Protein AF-A0A0J9TWZ0-F1 (afdb_monomer_lite)

Radius of gyration: 18.58 Å; chains: 1; bounding box: 45×40×52 Å

Secondary structure (DSSP, 8-state):
--------HHHHHHHHHHHHHHHHGGGT--HHHHHHHHHHHHHHHTTSTT---PPP--GGGTSSSHHHHHHHHHHHHTHHHHHHHHH-TT-TTHHHHHHHHHHHHHHHHHHHHHH-SGGGTT-HHHHHHHHHHHHHHHHIIIIITTTS-SS-GGG-TTS----SSS---S---------SS-TTTHHHHTTS----S---HHHHHHHHHHHHHTT--

Structure (mmCIF, N/CA/C/O backbone):
data_AF-A0A0J9TWZ0-F1
#
_entry.id   AF-A0A0J9TWZ0-F1
#
loop_
_atom_site.group_PDB
_atom_site.id
_atom_site.type_symbol
_atom_site.label_atom_id
_atom_site.label_alt_id
_atom_site.label_comp_id
_atom_site.label_asym_id
_atom_site.label_entity_id
_atom_site.label_seq_id
_atom_site.pdbx_PDB_ins_code
_atom_site.Cartn_x
_atom_site.Cartn_y
_atom_site.Cartn_z
_atom_site.occupancy
_atom_site.B_iso_or_equiv
_atom_site.auth_seq_id
_atom_site.auth_comp_id
_atom_site.auth_asym_id
_atom_site.auth_atom_id
_atom_site.pdbx_PDB_model_num
ATOM 1 N N . MET A 1 1 ? -11.236 19.582 -2.708 1.00 35.88 1 MET A N 1
ATOM 2 C CA . MET A 1 1 ? -11.210 19.591 -4.181 1.00 35.88 1 MET A CA 1
ATOM 3 C C . MET A 1 1 ? -9.755 19.720 -4.602 1.00 35.88 1 MET A C 1
ATOM 5 O O . MET A 1 1 ? -9.234 20.826 -4.601 1.00 35.88 1 MET A O 1
ATOM 9 N N . ARG A 1 2 ? -9.069 18.594 -4.834 1.00 31.38 2 ARG A N 1
ATOM 10 C CA . ARG A 1 2 ? -7.839 18.569 -5.629 1.00 31.38 2 ARG A CA 1
ATOM 11 C C . ARG A 1 2 ? -8.257 18.011 -6.981 1.00 31.38 2 ARG A C 1
ATOM 13 O O . ARG A 1 2 ? -8.558 16.837 -7.098 1.00 31.38 2 ARG A O 1
ATOM 20 N N . LEU A 1 3 ? -8.419 18.900 -7.949 1.00 41.22 3 LEU A N 1
ATOM 21 C CA . LEU A 1 3 ? -8.413 18.504 -9.347 1.00 41.22 3 LEU A CA 1
ATOM 22 C C . LEU A 1 3 ? -6.948 18.233 -9.701 1.00 41.22 3 LEU A C 1
ATOM 24 O O . LEU A 1 3 ? -6.125 19.123 -9.510 1.00 41.22 3 LEU A O 1
ATOM 28 N N . ASN A 1 4 ? -6.652 17.014 -10.153 1.00 53.12 4 ASN A N 1
ATOM 29 C CA . ASN A 1 4 ? -5.625 16.675 -11.142 1.00 53.12 4 ASN A CA 1
ATOM 30 C C . ASN A 1 4 ? -4.471 17.687 -11.307 1.00 53.12 4 ASN A C 1
ATOM 32 O O . ASN A 1 4 ? -4.503 18.513 -12.219 1.00 53.12 4 ASN A O 1
ATOM 36 N N . GLN A 1 5 ? -3.427 17.572 -10.481 1.00 50.31 5 GLN A N 1
ATOM 37 C CA . GLN A 1 5 ? -2.093 18.097 -10.796 1.00 50.31 5 GLN A CA 1
ATOM 38 C C . GLN A 1 5 ? -1.040 17.001 -10.558 1.00 50.31 5 GLN A C 1
ATOM 40 O O . GLN A 1 5 ? -0.818 16.591 -9.422 1.00 50.31 5 GLN A O 1
ATOM 45 N N . ASP A 1 6 ? -0.481 16.543 -11.686 1.00 59.84 6 ASP A N 1
ATOM 46 C CA . ASP A 1 6 ? 0.739 15.763 -11.946 1.00 59.84 6 ASP A CA 1
ATOM 47 C C . ASP A 1 6 ? 1.035 14.509 -11.115 1.00 59.84 6 ASP A C 1
ATOM 49 O O . ASP A 1 6 ? 1.940 14.494 -10.287 1.00 59.84 6 ASP A O 1
ATOM 53 N N . ILE A 1 7 ? 0.376 13.394 -11.466 1.00 69.19 7 ILE A N 1
ATOM 54 C CA . ILE A 1 7 ? 1.011 12.078 -11.300 1.00 69.19 7 ILE A CA 1
ATOM 55 C C . ILE A 1 7 ? 2.192 12.027 -12.274 1.00 69.19 7 ILE A C 1
ATOM 57 O O . ILE A 1 7 ? 2.002 12.005 -13.498 1.00 69.19 7 ILE A O 1
ATOM 61 N N . THR A 1 8 ? 3.402 12.004 -11.727 1.00 84.25 8 THR A N 1
ATOM 62 C CA . THR A 1 8 ? 4.651 11.920 -12.483 1.00 84.25 8 THR A CA 1
ATOM 63 C C . THR A 1 8 ? 4.721 10.626 -13.294 1.00 84.25 8 THR A C 1
ATOM 65 O O . THR A 1 8 ? 4.102 9.614 -12.962 1.00 84.25 8 THR A O 1
ATOM 68 N N . GLN A 1 9 ? 5.528 10.622 -14.356 1.00 83.12 9 GLN A N 1
ATOM 69 C CA . GLN A 1 9 ? 5.786 9.411 -15.142 1.00 83.12 9 GLN A CA 1
ATOM 70 C C . GLN A 1 9 ? 6.282 8.248 -14.265 1.00 83.12 9 GLN A C 1
ATOM 72 O O . GLN A 1 9 ? 5.843 7.113 -14.440 1.00 83.12 9 GLN A O 1
ATOM 77 N N . ASN A 1 10 ? 7.116 8.547 -13.264 1.00 83.38 10 ASN A N 1
ATOM 78 C CA . ASN A 1 10 ? 7.606 7.557 -12.312 1.00 83.38 10 ASN A CA 1
ATOM 79 C C . ASN A 1 10 ? 6.469 6.947 -11.477 1.00 83.38 10 ASN A C 1
ATOM 81 O O . ASN A 1 10 ? 6.348 5.730 -11.405 1.00 83.38 10 ASN A O 1
ATOM 85 N N . GLU A 1 11 ? 5.578 7.772 -10.918 1.00 82.88 11 GLU A N 1
ATOM 86 C CA . GLU A 1 11 ? 4.419 7.286 -10.154 1.00 82.88 11 GLU A CA 1
ATOM 87 C C . GLU A 1 11 ? 3.468 6.445 -11.015 1.00 82.88 11 GLU A C 1
ATOM 89 O O . GLU A 1 11 ? 2.951 5.428 -10.547 1.00 82.88 11 GLU A O 1
ATOM 94 N N . ARG A 1 12 ? 3.278 6.804 -12.294 1.00 81.94 12 ARG A N 1
ATOM 95 C CA . ARG A 1 12 ? 2.499 5.983 -13.240 1.00 81.94 12 ARG A CA 1
ATOM 96 C C . ARG A 1 12 ? 3.107 4.590 -13.398 1.00 81.94 12 ARG A C 1
ATOM 98 O O . ARG A 1 12 ? 2.370 3.606 -13.406 1.00 81.94 12 ARG A O 1
ATOM 105 N N . CYS A 1 13 ? 4.430 4.493 -13.482 1.00 87.81 13 CYS A N 1
ATOM 106 C CA . CYS A 1 13 ? 5.121 3.214 -13.620 1.00 87.81 13 CYS A CA 1
ATOM 107 C C . CYS A 1 13 ? 5.165 2.411 -12.325 1.00 87.81 13 CYS A C 1
ATOM 109 O O . CYS A 1 13 ? 4.933 1.205 -12.360 1.00 87.81 13 CYS A O 1
ATOM 111 N N . THR A 1 14 ? 5.361 3.059 -11.176 1.00 86.25 14 THR A N 1
ATOM 112 C CA . THR A 1 14 ? 5.204 2.410 -9.869 1.00 86.25 14 THR A CA 1
ATOM 113 C C . THR A 1 14 ? 3.805 1.805 -9.739 1.00 86.25 14 THR A C 1
ATOM 115 O O . THR A 1 14 ? 3.662 0.648 -9.343 1.00 86.25 14 THR A O 1
ATOM 118 N N . ASN A 1 15 ? 2.765 2.545 -10.132 1.00 84.50 15 ASN A N 1
ATOM 119 C CA . ASN A 1 15 ? 1.399 2.034 -10.127 1.00 84.50 15 ASN A CA 1
ATOM 120 C C . ASN A 1 15 ? 1.244 0.862 -11.102 1.00 84.50 15 ASN A C 1
ATOM 122 O O . ASN A 1 15 ? 0.759 -0.188 -10.698 1.00 84.50 15 ASN A O 1
ATOM 126 N N . LEU A 1 16 ? 1.732 0.974 -12.340 1.00 87.06 16 LEU A N 1
ATOM 127 C CA . LEU A 1 16 ? 1.698 -0.135 -13.298 1.00 87.06 16 LEU A CA 1
ATOM 128 C C . LEU A 1 16 ? 2.345 -1.414 -12.732 1.00 87.06 16 LEU A C 1
ATOM 130 O O . LEU A 1 16 ? 1.738 -2.482 -12.803 1.00 87.06 16 LEU A O 1
ATOM 134 N N . ASN A 1 17 ? 3.530 -1.315 -12.123 1.00 89.62 17 ASN A N 1
ATOM 135 C CA . ASN A 1 17 ? 4.218 -2.461 -11.522 1.00 89.62 17 ASN A CA 1
ATOM 136 C C . ASN A 1 17 ? 3.420 -3.075 -10.356 1.00 89.62 17 ASN A C 1
ATOM 138 O O . ASN A 1 17 ? 3.231 -4.293 -10.325 1.00 89.62 17 ASN A O 1
ATOM 142 N N . LYS A 1 18 ? 2.871 -2.255 -9.443 1.00 88.25 18 LYS A N 1
ATOM 143 C CA . LYS A 1 18 ? 1.991 -2.720 -8.346 1.00 88.25 18 LYS A CA 1
ATOM 144 C C . LYS A 1 18 ? 0.780 -3.483 -8.867 1.00 88.25 18 LYS A C 1
ATOM 146 O O . LYS A 1 18 ? 0.381 -4.499 -8.304 1.00 88.25 18 LYS A O 1
ATOM 151 N N . TRP A 1 19 ? 0.186 -2.992 -9.943 1.00 85.56 19 TRP A N 1
ATOM 152 C CA . TRP A 1 19 ? -0.993 -3.598 -10.536 1.00 85.56 19 TRP A CA 1
ATOM 153 C C . TRP A 1 19 ? -0.694 -4.919 -11.211 1.00 85.56 19 TRP A C 1
ATOM 155 O O . TRP A 1 19 ? -1.366 -5.909 -10.928 1.00 85.56 19 TRP A O 1
ATOM 165 N N . ILE A 1 20 ? 0.319 -4.935 -12.078 1.00 86.75 20 ILE A N 1
ATOM 166 C CA . ILE A 1 20 ? 0.786 -6.152 -12.736 1.00 86.75 20 ILE A CA 1
ATOM 167 C C . ILE A 1 20 ? 1.035 -7.211 -11.672 1.00 86.75 20 ILE A C 1
ATOM 169 O O . ILE A 1 20 ? 0.449 -8.287 -11.752 1.00 86.75 20 ILE A O 1
ATOM 173 N N . TYR A 1 21 ? 1.778 -6.857 -10.621 1.00 86.88 21 TYR A N 1
ATOM 174 C CA . TYR A 1 21 ? 2.006 -7.732 -9.483 1.00 86.88 21 TYR A CA 1
ATOM 175 C C . TYR A 1 21 ? 0.703 -8.261 -8.880 1.00 86.88 21 TYR A C 1
ATOM 177 O O . TYR A 1 21 ? 0.522 -9.471 -8.768 1.00 86.88 21 TYR A O 1
ATOM 185 N N . TYR A 1 22 ? -0.208 -7.366 -8.492 1.00 83.62 22 TYR A N 1
ATOM 186 C CA . TYR A 1 22 ? -1.424 -7.731 -7.774 1.00 83.62 22 TYR A CA 1
ATOM 187 C C . TYR A 1 22 ? -2.287 -8.735 -8.551 1.00 83.62 22 TYR A C 1
ATOM 189 O O . TYR A 1 22 ? -2.738 -9.725 -7.976 1.00 83.62 22 TYR A O 1
ATOM 197 N N . TYR A 1 23 ? -2.475 -8.520 -9.858 1.00 78.06 23 TYR A N 1
ATOM 198 C CA . TYR A 1 23 ? -3.344 -9.367 -10.684 1.00 78.06 23 TYR A CA 1
ATOM 199 C C . TYR A 1 23 ? -2.714 -10.700 -11.086 1.00 78.06 23 TYR A C 1
ATOM 201 O O . TYR A 1 23 ? -3.437 -11.678 -11.279 1.00 78.06 23 TYR A O 1
ATOM 209 N N . ILE A 1 24 ? -1.389 -10.764 -11.224 1.00 79.81 24 ILE A N 1
ATOM 210 C CA . ILE A 1 24 ? -0.715 -11.991 -11.675 1.00 79.81 24 ILE A CA 1
ATOM 211 C C . ILE A 1 24 ? -0.094 -12.794 -10.532 1.00 79.81 24 ILE A C 1
ATOM 213 O O . ILE A 1 24 ? 0.361 -13.910 -10.780 1.00 79.81 24 ILE A O 1
ATOM 217 N N . HIS A 1 25 ? -0.085 -12.267 -9.300 1.00 76.62 25 HIS A N 1
ATOM 218 C CA . HIS A 1 25 ? 0.518 -12.926 -8.138 1.00 76.62 25 HIS A CA 1
ATOM 219 C C . HIS A 1 25 ? 0.046 -14.380 -7.998 1.00 76.62 25 HIS A C 1
ATOM 221 O O . HIS A 1 25 ? 0.861 -15.298 -7.962 1.00 76.62 25 HIS A O 1
ATOM 227 N N . ASN A 1 26 ? -1.270 -14.607 -8.057 1.00 73.38 26 ASN A N 1
ATOM 228 C CA . ASN A 1 26 ? -1.868 -15.939 -7.892 1.00 73.38 26 ASN A CA 1
ATOM 229 C C . ASN A 1 26 ? -1.653 -16.862 -9.104 1.00 73.38 26 ASN A C 1
ATOM 231 O O . ASN A 1 26 ? -1.977 -18.045 -9.058 1.00 73.38 26 ASN A O 1
ATOM 235 N N . LYS A 1 27 ? -1.129 -16.332 -10.214 1.00 79.62 27 LYS A N 1
ATOM 236 C CA . LYS A 1 27 ? -0.803 -17.101 -11.421 1.00 79.62 27 LYS A CA 1
ATOM 237 C C . LYS A 1 27 ? 0.654 -17.565 -11.442 1.00 79.62 27 LYS A C 1
ATOM 239 O O . LYS A 1 27 ? 1.024 -18.293 -12.357 1.00 79.62 27 LYS A O 1
ATOM 244 N N . ASN A 1 28 ? 1.464 -17.172 -10.449 1.00 76.81 28 ASN A N 1
ATOM 245 C CA . ASN A 1 28 ? 2.885 -17.520 -10.341 1.00 76.81 28 ASN A CA 1
ATOM 246 C C . ASN A 1 28 ? 3.672 -17.244 -11.636 1.00 76.81 28 ASN A C 1
ATOM 248 O O . ASN A 1 28 ? 4.563 -18.010 -12.007 1.00 76.81 28 ASN A O 1
ATOM 252 N N . VAL A 1 29 ? 3.328 -16.162 -12.343 1.00 83.25 29 VAL A N 1
ATOM 253 C CA . VAL A 1 29 ? 4.021 -15.771 -13.576 1.00 83.25 29 VAL A CA 1
ATOM 254 C C . VAL A 1 29 ? 5.461 -15.386 -13.221 1.00 83.25 29 VAL A C 1
ATOM 256 O O . VAL A 1 29 ? 5.649 -14.491 -12.394 1.00 83.25 29 VAL A O 1
ATOM 259 N N . PRO A 1 30 ? 6.487 -16.026 -13.810 1.00 86.56 30 PRO A N 1
ATOM 260 C CA . PRO A 1 30 ? 7.868 -15.691 -13.487 1.00 86.56 30 PRO A CA 1
ATOM 261 C C . PRO A 1 30 ? 8.245 -14.286 -13.969 1.00 86.56 30 PRO A C 1
ATOM 263 O O . PRO A 1 30 ? 7.871 -13.876 -15.069 1.00 86.56 30 PRO A O 1
ATOM 266 N N . ASP A 1 31 ? 9.069 -13.588 -13.182 1.00 87.12 31 ASP A N 1
ATOM 267 C CA . ASP A 1 31 ? 9.548 -12.228 -13.475 1.00 87.12 31 ASP A CA 1
ATOM 268 C C . ASP A 1 31 ? 10.130 -12.072 -14.884 1.00 87.12 31 ASP A C 1
ATOM 270 O O . ASP A 1 31 ? 9.962 -11.030 -15.512 1.00 87.12 31 ASP A O 1
ATOM 274 N N . ASP A 1 32 ? 10.819 -13.095 -15.391 1.00 89.44 32 ASP A N 1
ATOM 275 C CA . ASP A 1 32 ? 11.476 -13.027 -16.697 1.00 89.44 32 ASP A CA 1
ATOM 276 C C . ASP A 1 32 ? 10.475 -12.961 -17.860 1.00 89.44 32 ASP A C 1
ATOM 278 O O . ASP A 1 32 ? 10.734 -12.256 -18.834 1.00 89.44 32 ASP A O 1
ATOM 282 N N . TYR A 1 33 ? 9.292 -13.573 -17.720 1.00 90.19 33 TYR A N 1
ATOM 283 C CA . TYR A 1 33 ? 8.211 -13.417 -18.700 1.00 90.19 33 TYR A CA 1
ATOM 284 C C . TYR A 1 33 ? 7.638 -11.997 -18.678 1.00 90.19 33 TYR A C 1
ATOM 286 O O . TYR A 1 33 ? 7.364 -11.416 -19.726 1.00 90.19 33 TYR A O 1
ATOM 294 N N . ILE A 1 34 ? 7.488 -11.399 -17.493 1.00 90.38 34 ILE A N 1
ATOM 295 C CA . ILE A 1 34 ? 6.976 -10.028 -17.368 1.00 90.38 34 ILE A CA 1
ATOM 296 C C . ILE A 1 34 ? 7.982 -9.037 -17.964 1.00 90.38 34 ILE A C 1
ATOM 298 O O . ILE A 1 34 ? 7.599 -8.158 -18.735 1.00 90.38 34 ILE A O 1
ATOM 302 N N . LYS A 1 35 ? 9.282 -9.217 -17.693 1.00 91.50 35 LYS A N 1
ATOM 303 C CA . LYS A 1 35 ? 10.354 -8.427 -18.321 1.00 91.50 35 LYS A CA 1
ATOM 304 C C . LYS A 1 35 ? 10.306 -8.501 -19.843 1.00 91.50 35 LYS A C 1
ATOM 306 O O . LYS A 1 35 ? 10.505 -7.485 -20.508 1.00 91.50 35 LYS A O 1
ATOM 311 N N . GLU A 1 36 ? 10.040 -9.681 -20.403 1.00 93.12 36 GLU A N 1
ATOM 312 C CA . GLU A 1 36 ? 9.907 -9.848 -21.849 1.00 93.12 36 GLU A CA 1
ATOM 313 C C . GLU A 1 36 ? 8.706 -9.067 -22.406 1.00 93.12 36 GLU A C 1
ATOM 315 O O . GLU A 1 36 ? 8.848 -8.373 -23.414 1.00 93.12 36 GLU A O 1
ATOM 320 N N . ILE A 1 37 ? 7.564 -9.071 -21.709 1.00 92.00 37 ILE A N 1
ATOM 321 C CA . ILE A 1 37 ? 6.392 -8.255 -22.073 1.00 92.00 37 ILE A CA 1
ATOM 322 C C . ILE A 1 37 ? 6.735 -6.759 -22.066 1.00 92.00 37 ILE A C 1
ATOM 324 O O . ILE A 1 37 ? 6.396 -6.047 -23.015 1.00 92.00 37 ILE A O 1
ATOM 328 N N . PHE A 1 38 ? 7.437 -6.271 -21.038 1.00 92.38 38 PHE A N 1
ATOM 329 C CA . PHE A 1 38 ? 7.886 -4.875 -20.981 1.00 92.38 38 PHE A CA 1
ATOM 330 C C . PHE A 1 38 ? 8.814 -4.536 -22.148 1.00 92.38 38 PHE A C 1
ATOM 332 O O . PHE A 1 38 ? 8.605 -3.526 -22.813 1.00 92.38 38 PHE A O 1
ATOM 339 N N . LYS A 1 39 ? 9.773 -5.412 -22.470 1.00 93.44 39 LYS A N 1
ATOM 340 C CA . LYS A 1 39 ? 10.679 -5.234 -23.612 1.00 93.44 39 LYS A CA 1
ATOM 341 C C . LYS A 1 39 ? 9.929 -5.164 -24.945 1.00 93.44 39 LYS A C 1
ATOM 343 O O . LYS A 1 39 ? 10.211 -4.289 -25.761 1.00 93.44 39 LYS A O 1
ATOM 348 N N . ILE A 1 40 ? 8.964 -6.057 -25.173 1.00 93.38 40 ILE A N 1
ATOM 349 C CA . ILE A 1 40 ? 8.122 -6.030 -26.380 1.0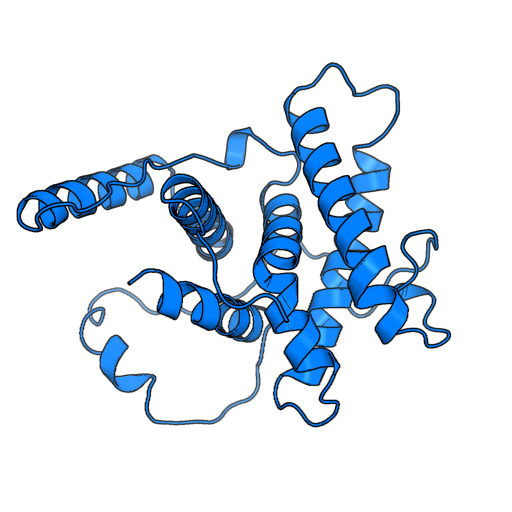0 93.38 40 ILE A CA 1
ATOM 350 C C . ILE A 1 40 ? 7.338 -4.715 -26.441 1.00 93.38 40 ILE A C 1
ATOM 352 O O . ILE A 1 40 ? 7.320 -4.057 -27.481 1.00 93.38 40 ILE A O 1
ATOM 356 N N . THR A 1 41 ? 6.749 -4.300 -25.319 1.00 90.56 41 THR A N 1
ATOM 357 C CA . THR A 1 41 ? 5.995 -3.044 -25.217 1.00 90.56 41 THR A CA 1
ATOM 358 C C . THR A 1 41 ? 6.892 -1.842 -25.510 1.00 90.56 41 THR A C 1
ATOM 360 O O . THR A 1 41 ? 6.518 -0.970 -26.286 1.00 90.56 41 THR A O 1
ATOM 363 N N . HIS A 1 42 ? 8.113 -1.808 -24.973 1.00 92.75 42 HIS A N 1
ATOM 364 C CA . HIS A 1 42 ? 9.087 -0.748 -25.243 1.00 92.75 42 HIS A CA 1
ATOM 365 C C . HIS A 1 42 ? 9.439 -0.632 -26.719 1.00 92.75 42 HIS A C 1
ATOM 367 O O . HIS A 1 42 ? 9.531 0.492 -27.207 1.00 92.75 42 HIS A O 1
ATOM 373 N N . ASN A 1 43 ? 9.610 -1.756 -27.419 1.00 91.38 43 ASN A N 1
ATOM 374 C CA . ASN A 1 43 ? 9.870 -1.765 -28.859 1.00 91.38 43 ASN A CA 1
ATOM 375 C C . ASN A 1 43 ? 8.668 -1.212 -29.639 1.00 91.38 43 ASN A C 1
ATOM 377 O O . ASN A 1 43 ? 8.837 -0.438 -30.575 1.00 91.38 43 ASN A O 1
ATOM 381 N N . MET A 1 44 ? 7.443 -1.562 -29.233 1.00 89.88 44 MET A N 1
ATOM 382 C CA . MET A 1 44 ? 6.226 -1.013 -29.841 1.00 89.88 44 MET A CA 1
ATOM 383 C C . MET A 1 44 ? 6.086 0.493 -29.605 1.00 89.88 44 MET A C 1
ATOM 385 O O . MET A 1 44 ? 5.567 1.198 -30.461 1.00 89.88 44 MET A O 1
ATOM 389 N N . LEU A 1 45 ? 6.559 1.000 -28.468 1.00 88.94 45 LEU A N 1
ATOM 390 C CA . LEU A 1 45 ? 6.514 2.425 -28.146 1.00 88.94 45 LEU A CA 1
ATOM 391 C C . LEU A 1 45 ? 7.547 3.257 -28.927 1.00 88.94 45 LEU A C 1
ATOM 393 O O . LEU A 1 45 ? 7.394 4.471 -29.001 1.00 88.94 45 LEU A O 1
ATOM 397 N N . GLU A 1 46 ? 8.559 2.651 -29.562 1.00 87.38 46 GLU A N 1
ATOM 398 C CA . GLU A 1 46 ? 9.577 3.392 -30.337 1.00 87.38 46 GLU A CA 1
ATOM 399 C C . GLU A 1 46 ? 9.000 4.194 -31.501 1.00 87.38 46 GLU A C 1
ATOM 401 O O . GLU A 1 46 ? 9.559 5.222 -31.879 1.00 87.38 46 GLU A O 1
ATOM 406 N N . VAL A 1 47 ? 7.869 3.753 -32.053 1.00 89.81 47 VAL A N 1
ATOM 407 C CA . VAL A 1 47 ? 7.188 4.471 -33.138 1.00 89.81 47 VAL A CA 1
ATOM 408 C C . VAL A 1 47 ? 6.307 5.618 -32.633 1.00 89.81 47 VAL A C 1
ATOM 410 O O . VAL A 1 47 ? 5.750 6.352 -33.446 1.00 89.81 47 VAL A O 1
ATOM 413 N N . ILE A 1 48 ? 6.164 5.775 -31.312 1.00 86.88 48 ILE A N 1
ATOM 414 C CA . ILE A 1 48 ? 5.355 6.811 -30.668 1.00 86.88 48 ILE A CA 1
ATOM 415 C C . ILE A 1 48 ? 6.302 7.869 -30.078 1.00 86.88 48 ILE A C 1
ATOM 417 O O . ILE A 1 48 ? 6.976 7.591 -29.078 1.00 86.88 48 ILE A O 1
ATOM 421 N N . PRO A 1 49 ? 6.362 9.079 -30.668 1.00 83.62 49 PRO A N 1
AT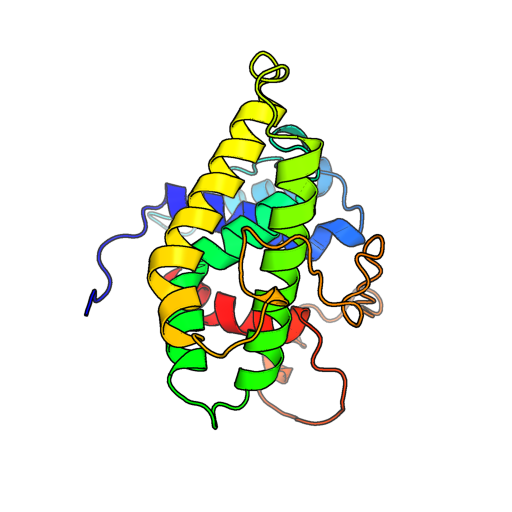OM 422 C CA . PRO A 1 49 ? 7.163 10.177 -30.137 1.00 83.62 49 PRO A CA 1
ATOM 423 C C . PRO A 1 49 ? 6.797 10.490 -28.685 1.00 83.62 49 PRO A C 1
ATOM 425 O O . PRO A 1 49 ? 5.626 10.428 -28.319 1.00 83.62 49 PRO A O 1
ATOM 428 N N . GLU A 1 50 ? 7.802 10.828 -27.875 1.00 82.94 50 GLU A N 1
ATOM 429 C CA . GLU A 1 50 ? 7.638 11.243 -26.468 1.00 82.94 50 GLU A CA 1
ATOM 430 C C . GLU A 1 50 ? 7.011 10.181 -25.543 1.00 82.94 50 GLU A C 1
ATOM 432 O O . GLU A 1 50 ? 6.659 10.471 -24.399 1.00 82.94 50 GLU A O 1
ATOM 437 N N . SER A 1 51 ? 6.911 8.929 -26.001 1.00 83.00 51 SER A N 1
ATOM 438 C CA . SER A 1 51 ? 6.445 7.828 -25.166 1.00 83.00 51 SER A CA 1
ATOM 439 C C . SER A 1 51 ? 7.395 7.578 -23.990 1.00 83.00 51 SER A C 1
ATOM 441 O O . SER A 1 51 ? 8.615 7.480 -24.141 1.00 83.00 51 SER A O 1
ATOM 443 N N . TYR A 1 52 ? 6.823 7.452 -22.791 1.00 84.62 52 TYR A N 1
ATOM 444 C CA . TYR A 1 52 ? 7.577 7.064 -21.605 1.00 84.62 52 TYR A CA 1
ATOM 445 C C . TYR A 1 52 ? 7.617 5.542 -21.472 1.00 84.62 52 TYR A C 1
ATOM 447 O O . TYR A 1 52 ? 6.587 4.869 -21.529 1.00 84.62 52 TYR A O 1
ATOM 455 N N . LYS A 1 53 ? 8.816 4.995 -21.273 1.00 89.31 53 LYS A N 1
ATOM 456 C CA . LYS A 1 53 ? 9.047 3.559 -21.114 1.00 89.31 53 LYS A CA 1
ATOM 457 C C . LYS A 1 53 ? 9.205 3.241 -19.628 1.00 89.31 53 LYS A C 1
ATOM 459 O O . LYS A 1 53 ? 10.258 3.495 -19.058 1.00 89.31 53 LYS A O 1
ATOM 464 N N . CYS A 1 54 ? 8.166 2.681 -19.009 1.00 90.38 54 CYS A N 1
ATOM 465 C CA . CYS A 1 54 ? 8.250 2.182 -17.634 1.00 90.38 54 CYS A CA 1
ATOM 466 C C . CYS A 1 54 ? 9.259 1.043 -17.527 1.00 90.38 54 CYS A C 1
ATOM 468 O O . CYS A 1 54 ? 9.187 0.113 -18.326 1.00 90.38 54 CYS A O 1
ATOM 470 N N . GLU A 1 55 ? 10.131 1.042 -16.526 1.00 89.94 55 GLU A N 1
ATOM 471 C CA . GLU A 1 55 ? 10.916 -0.150 -16.205 1.00 89.94 55 GLU A CA 1
ATOM 472 C C . GLU A 1 55 ? 10.067 -1.160 -15.421 1.00 89.94 55 GLU A C 1
ATOM 474 O O . GLU A 1 55 ? 9.165 -0.784 -14.665 1.00 89.94 55 GLU A O 1
ATOM 479 N N . TYR A 1 56 ? 10.329 -2.452 -15.632 1.00 89.69 56 TYR A N 1
ATOM 480 C CA . TYR A 1 56 ? 9.733 -3.497 -14.805 1.00 89.69 56 TYR A CA 1
ATOM 481 C C . TYR A 1 56 ? 10.465 -3.575 -13.467 1.00 89.69 56 TYR A C 1
ATOM 483 O O . TYR A 1 56 ? 11.679 -3.789 -13.434 1.00 89.69 56 TYR A O 1
ATOM 491 N N . GLU A 1 57 ? 9.710 -3.501 -12.378 1.00 87.06 57 GLU A N 1
ATOM 492 C CA . GLU A 1 57 ? 10.213 -3.633 -11.014 1.00 87.06 57 GLU A CA 1
ATOM 493 C C . GLU A 1 57 ? 9.628 -4.891 -10.363 1.00 87.06 57 GLU A C 1
ATOM 495 O O . GLU A 1 57 ? 8.412 -5.056 -10.246 1.00 87.06 57 GLU A O 1
ATOM 500 N N . SER A 1 58 ? 10.502 -5.798 -9.919 1.00 85.69 58 SER A N 1
ATOM 501 C CA . SER A 1 58 ? 10.074 -7.006 -9.209 1.00 85.69 58 SER A CA 1
ATOM 502 C C . SER A 1 58 ? 9.807 -6.704 -7.738 1.00 85.69 58 SER A C 1
ATOM 504 O O . SER A 1 58 ? 10.707 -6.760 -6.899 1.00 85.69 58 SER A O 1
ATOM 506 N N . LEU A 1 59 ? 8.536 -6.484 -7.410 1.00 86.19 59 LEU A N 1
ATOM 507 C CA . LEU A 1 59 ? 8.108 -6.153 -6.047 1.00 86.19 59 LEU A CA 1
ATOM 508 C C . LEU A 1 59 ? 8.176 -7.341 -5.068 1.00 86.19 59 LEU A C 1
ATOM 510 O O . LEU A 1 59 ? 8.032 -7.173 -3.858 1.00 86.19 59 LEU A O 1
ATOM 514 N N . ASN A 1 60 ? 8.439 -8.561 -5.557 1.00 80.62 60 ASN A N 1
ATOM 515 C CA . ASN A 1 60 ? 8.618 -9.753 -4.715 1.00 80.62 60 ASN A CA 1
ATOM 516 C C . ASN A 1 60 ? 9.785 -9.613 -3.725 1.00 80.62 60 ASN A C 1
ATOM 518 O O . ASN A 1 60 ? 9.826 -10.287 -2.690 1.00 80.62 60 ASN A O 1
ATOM 522 N N . LYS A 1 61 ? 10.778 -8.788 -4.063 1.00 82.19 61 LYS A N 1
ATOM 523 C CA . LYS A 1 61 ? 12.008 -8.656 -3.282 1.00 82.19 61 LYS A CA 1
ATOM 524 C C . LYS A 1 61 ? 11.954 -7.524 -2.265 1.00 82.19 61 LYS A C 1
ATOM 526 O O . LYS A 1 61 ? 12.758 -7.562 -1.339 1.00 82.19 61 LYS A O 1
ATOM 531 N N . ASP A 1 62 ? 10.983 -6.625 -2.367 1.00 83.88 62 ASP A N 1
ATOM 532 C CA . ASP A 1 62 ? 11.001 -5.362 -1.622 1.00 83.88 62 ASP A CA 1
ATOM 533 C C . ASP A 1 62 ? 10.200 -5.427 -0.318 1.00 83.88 62 ASP A C 1
ATOM 535 O O . ASP A 1 62 ? 10.460 -4.675 0.618 1.00 83.88 62 ASP A O 1
ATOM 539 N N . TYR A 1 63 ? 9.262 -6.372 -0.220 1.00 88.62 63 TYR A N 1
ATOM 540 C CA . TYR A 1 63 ? 8.321 -6.464 0.894 1.00 88.62 63 TYR A CA 1
ATOM 541 C C . TYR A 1 63 ? 8.336 -7.840 1.573 1.00 88.62 63 TYR A C 1
ATOM 543 O O . TYR A 1 63 ? 8.655 -8.871 0.975 1.00 88.62 63 TYR A O 1
ATOM 551 N N . LEU A 1 64 ? 7.925 -7.857 2.840 1.00 89.50 64 LEU A N 1
ATOM 552 C CA . LEU A 1 64 ? 7.432 -9.035 3.546 1.00 89.50 64 LEU A CA 1
ATOM 553 C C . LEU A 1 64 ? 5.943 -9.183 3.216 1.00 89.50 64 LEU A C 1
ATOM 555 O O . LEU A 1 64 ? 5.191 -8.221 3.340 1.00 89.50 64 LEU A O 1
ATOM 559 N N . GLU A 1 65 ? 5.527 -10.377 2.788 1.00 90.38 65 GLU A N 1
ATOM 560 C CA . GLU A 1 65 ? 4.185 -10.618 2.225 1.00 90.38 65 GLU A CA 1
ATOM 561 C C . GLU A 1 65 ? 3.801 -9.569 1.149 1.00 90.38 65 GLU A C 1
ATOM 563 O O . GLU A 1 65 ? 2.829 -8.828 1.315 1.00 90.38 65 GLU A O 1
ATOM 568 N N . PRO A 1 66 ? 4.555 -9.486 0.035 1.00 89.62 66 PRO A N 1
ATOM 569 C CA . PRO A 1 66 ? 4.410 -8.440 -0.983 1.00 89.62 66 PRO A CA 1
ATOM 570 C C . PRO A 1 66 ? 2.985 -8.231 -1.495 1.00 89.62 66 PRO A C 1
ATOM 572 O O . PRO A 1 66 ? 2.554 -7.089 -1.613 1.00 89.62 66 PRO A O 1
ATOM 575 N N . HIS A 1 67 ? 2.205 -9.295 -1.704 1.00 88.44 67 HIS A N 1
ATOM 576 C CA . HIS A 1 67 ? 0.797 -9.169 -2.094 1.00 88.44 67 HIS A CA 1
ATOM 577 C C . HIS A 1 67 ? -0.024 -8.319 -1.112 1.00 88.44 67 HIS A C 1
ATOM 579 O O . HIS A 1 67 ? -0.781 -7.440 -1.523 1.00 88.44 67 HIS A O 1
ATOM 585 N N . ASN A 1 68 ? 0.168 -8.533 0.190 1.00 91.88 68 ASN A N 1
ATOM 586 C CA . ASN A 1 68 ? -0.544 -7.810 1.237 1.00 91.88 68 ASN A CA 1
ATOM 587 C C . ASN A 1 68 ? -0.093 -6.350 1.309 1.00 91.88 68 ASN A C 1
ATOM 589 O O . ASN A 1 68 ? -0.934 -5.451 1.344 1.00 91.88 68 ASN A O 1
ATOM 593 N N . ALA A 1 69 ? 1.221 -6.109 1.272 1.00 93.12 69 ALA A N 1
ATOM 594 C CA . ALA A 1 69 ? 1.781 -4.760 1.266 1.00 93.12 69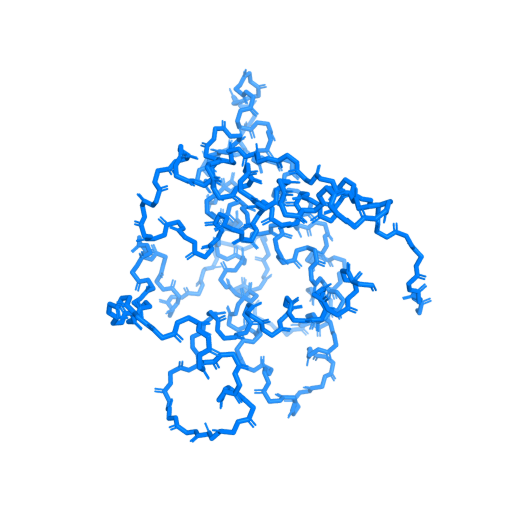 ALA A CA 1
ATOM 595 C C . ALA A 1 69 ? 1.294 -3.948 0.051 1.00 93.12 69 ALA A C 1
ATOM 597 O O . ALA A 1 69 ? 0.858 -2.805 0.191 1.00 93.12 69 ALA A O 1
ATOM 598 N N . ILE A 1 70 ? 1.292 -4.562 -1.134 1.00 91.06 70 ILE A N 1
ATOM 599 C CA . ILE A 1 70 ? 0.843 -3.930 -2.378 1.00 91.06 70 ILE A CA 1
ATOM 600 C C . ILE A 1 70 ? -0.662 -3.674 -2.350 1.00 91.06 70 ILE A C 1
ATOM 602 O O . ILE A 1 70 ? -1.087 -2.600 -2.762 1.00 91.06 70 ILE A O 1
ATOM 606 N N . LYS A 1 71 ? -1.475 -4.585 -1.799 1.00 91.62 71 LYS A N 1
ATOM 607 C CA . LYS A 1 71 ? -2.914 -4.346 -1.602 1.00 91.62 71 LYS A CA 1
ATOM 608 C C . LYS A 1 71 ? -3.169 -3.111 -0.727 1.00 91.62 71 LYS A C 1
ATOM 610 O O . LYS A 1 71 ? -4.003 -2.277 -1.075 1.00 91.62 71 LYS A O 1
ATOM 615 N N . LEU A 1 72 ? -2.420 -2.944 0.367 1.00 94.62 72 LEU A N 1
ATOM 616 C CA . LEU A 1 72 ? -2.502 -1.733 1.197 1.00 94.62 72 LEU A CA 1
ATOM 617 C C . LEU A 1 72 ? -2.036 -0.476 0.447 1.00 94.62 72 LEU A C 1
ATOM 619 O O . LEU A 1 72 ? -2.636 0.583 0.613 1.00 94.62 72 LEU A O 1
ATOM 623 N N . SER A 1 73 ? -1.022 -0.582 -0.415 1.00 92.00 73 SER A N 1
ATOM 624 C CA . SER A 1 73 ? -0.615 0.539 -1.269 1.00 92.00 73 SER A CA 1
ATOM 625 C C . SER A 1 73 ? -1.682 0.894 -2.308 1.00 92.00 73 SER A C 1
ATOM 627 O O . SER A 1 73 ? -1.968 2.066 -2.514 1.00 92.00 73 SER A O 1
ATOM 629 N N . LEU A 1 74 ? -2.327 -0.088 -2.941 1.00 89.75 74 LEU A N 1
ATOM 630 C CA . LEU A 1 74 ? -3.414 0.164 -3.892 1.00 89.75 74 LEU A CA 1
ATOM 631 C C . LEU A 1 74 ? -4.603 0.848 -3.216 1.00 89.75 74 LEU A C 1
ATOM 633 O O . LEU A 1 74 ? -5.265 1.682 -3.828 1.00 89.75 74 LEU A O 1
ATOM 637 N N . PHE A 1 75 ? -4.865 0.530 -1.947 1.00 92.62 75 PHE A N 1
ATOM 638 C CA . PHE A 1 75 ? -5.825 1.274 -1.143 1.00 92.62 75 PHE A CA 1
ATOM 639 C C . PHE A 1 75 ? -5.435 2.754 -1.019 1.00 92.62 75 PHE A C 1
ATOM 641 O O . PHE A 1 75 ? -6.279 3.620 -1.245 1.00 92.62 75 PHE A O 1
ATOM 648 N N . THR A 1 76 ? -4.178 3.065 -0.682 1.00 92.50 76 THR A N 1
ATOM 649 C CA . THR A 1 76 ? -3.741 4.463 -0.520 1.00 92.50 76 THR A CA 1
ATOM 650 C C . THR A 1 76 ? -3.742 5.221 -1.839 1.00 92.50 76 THR A C 1
ATOM 652 O O . THR A 1 76 ? -4.146 6.381 -1.868 1.00 92.50 76 THR A O 1
ATOM 655 N N . ASP A 1 77 ? -3.354 4.552 -2.924 1.00 87.62 77 ASP A N 1
ATOM 656 C CA . ASP A 1 77 ? -3.281 5.128 -4.270 1.00 87.62 77 ASP A CA 1
ATOM 657 C C . ASP A 1 77 ? -4.683 5.433 -4.831 1.00 87.62 77 ASP A C 1
ATOM 659 O O . ASP A 1 77 ? -4.853 6.356 -5.623 1.00 87.62 77 ASP A O 1
ATOM 663 N N . ASN A 1 78 ? -5.710 4.700 -4.382 1.00 87.81 78 ASN A N 1
ATOM 664 C CA . ASN A 1 78 ? -7.103 4.869 -4.809 1.00 87.81 78 ASN A CA 1
ATOM 665 C C . ASN A 1 78 ? -7.999 5.518 -3.736 1.00 87.81 78 ASN A C 1
ATOM 667 O O . ASN A 1 78 ? -9.227 5.415 -3.803 1.00 87.81 78 ASN A O 1
ATOM 671 N N . ILE A 1 79 ? -7.409 6.198 -2.746 1.00 91.31 79 ILE A N 1
ATOM 672 C CA . ILE A 1 79 ? -8.136 6.739 -1.590 1.00 91.31 79 ILE A CA 1
ATOM 673 C C . ILE A 1 79 ? -9.278 7.686 -1.986 1.00 91.31 79 ILE A C 1
ATOM 675 O O . ILE A 1 79 ? -10.349 7.641 -1.388 1.00 91.31 79 ILE A O 1
ATOM 679 N N . GLU A 1 80 ? -9.095 8.510 -3.020 1.00 90.06 80 GLU A N 1
ATOM 680 C CA . GLU A 1 80 ? -10.119 9.461 -3.471 1.00 90.06 80 GLU A CA 1
ATOM 681 C C . GLU A 1 80 ? -11.339 8.755 -4.076 1.00 90.06 80 GLU A C 1
ATOM 683 O O . GLU A 1 80 ? -12.476 9.127 -3.775 1.00 90.06 80 GLU A O 1
ATOM 688 N N . THR A 1 81 ? -11.120 7.694 -4.856 1.00 88.25 81 THR A N 1
ATOM 689 C CA . THR A 1 81 ? -12.198 6.863 -5.409 1.00 88.25 81 THR A CA 1
ATOM 690 C C . THR A 1 81 ? -12.943 6.129 -4.298 1.00 88.25 81 THR A C 1
ATOM 692 O O . THR A 1 81 ? -14.173 6.151 -4.265 1.00 88.25 81 THR A O 1
ATOM 695 N N . ILE A 1 82 ? -12.210 5.547 -3.340 1.00 92.06 82 ILE A N 1
ATOM 696 C CA . ILE A 1 82 ? -12.789 4.903 -2.151 1.00 92.06 82 ILE A CA 1
ATOM 697 C C . ILE A 1 82 ? -13.676 5.903 -1.397 1.00 92.06 82 ILE A C 1
ATOM 699 O O . ILE A 1 82 ? -14.828 5.607 -1.086 1.00 92.06 82 ILE A O 1
ATOM 703 N N . LEU A 1 83 ? -13.179 7.119 -1.156 1.00 92.44 83 LEU A N 1
ATOM 704 C CA . LEU A 1 83 ? -13.940 8.190 -0.513 1.00 92.44 83 LEU A CA 1
ATOM 705 C C . LEU A 1 83 ? -15.206 8.570 -1.287 1.00 92.44 83 LEU A C 1
ATOM 707 O O . LEU A 1 83 ? -16.227 8.858 -0.661 1.00 92.44 83 LEU A O 1
ATOM 711 N N . GLY A 1 84 ? -15.142 8.606 -2.620 1.00 91.25 84 GLY A N 1
ATOM 712 C CA . GLY A 1 84 ? -16.297 8.857 -3.481 1.00 91.25 84 GLY A CA 1
ATOM 713 C C . GLY A 1 84 ? -17.392 7.814 -3.269 1.00 91.25 84 GLY A C 1
ATOM 714 O O . GLY A 1 84 ? -18.521 8.172 -2.941 1.00 91.25 84 GLY A O 1
ATOM 715 N N . ILE A 1 85 ? -17.024 6.531 -3.336 1.00 90.88 85 ILE A N 1
ATOM 716 C CA . ILE A 1 85 ? -17.946 5.407 -3.126 1.00 90.88 85 ILE A CA 1
ATOM 717 C C . ILE A 1 85 ? -18.560 5.458 -1.720 1.00 90.88 85 ILE A C 1
ATOM 719 O O . ILE A 1 85 ? -19.771 5.325 -1.566 1.00 90.88 85 ILE A O 1
ATOM 723 N N . LEU A 1 86 ? -17.751 5.688 -0.680 1.00 90.69 86 LEU A N 1
ATOM 724 C CA . LEU A 1 86 ? -18.228 5.678 0.708 1.00 90.69 86 LEU A CA 1
ATOM 725 C C . LEU A 1 86 ? -19.195 6.817 1.052 1.00 90.69 86 LEU A C 1
ATOM 727 O O . LEU A 1 86 ? -20.029 6.660 1.946 1.00 90.69 86 LEU A O 1
ATOM 731 N N . LYS A 1 87 ? -19.085 7.970 0.383 1.00 91.38 87 LYS A N 1
ATOM 732 C CA . LYS A 1 87 ? -19.992 9.110 0.607 1.00 91.38 87 LYS A CA 1
ATOM 733 C C . LYS A 1 87 ? -21.397 8.850 0.071 1.00 91.38 87 LYS A C 1
ATOM 735 O O . LYS A 1 87 ? -22.354 9.451 0.556 1.00 91.38 87 LYS A O 1
ATOM 740 N N . GLU A 1 88 ? -21.532 7.935 -0.879 1.00 90.56 88 GLU A N 1
ATOM 741 C CA . GLU A 1 88 ? -22.792 7.568 -1.506 1.00 90.56 88 GLU A CA 1
ATOM 742 C C . GLU A 1 88 ? -23.218 6.173 -1.031 1.00 90.56 88 GLU A C 1
ATOM 744 O O . GLU A 1 88 ? -22.910 5.163 -1.653 1.00 90.56 88 GLU A O 1
ATOM 749 N N . LYS A 1 89 ? -23.979 6.086 0.069 1.00 84.50 89 LYS A N 1
ATOM 750 C CA . LYS A 1 89 ? -24.428 4.787 0.628 1.00 84.50 89 LYS A CA 1
ATOM 751 C C . LYS A 1 89 ? -25.218 3.907 -0.357 1.00 84.50 89 LYS A C 1
ATOM 753 O O . LYS A 1 89 ? -25.318 2.704 -0.149 1.00 84.50 89 LYS A O 1
ATOM 758 N N . GLN A 1 90 ? -25.803 4.503 -1.397 1.00 88.19 90 GLN A N 1
ATOM 759 C CA . GLN A 1 90 ? -26.530 3.797 -2.462 1.00 88.19 90 GLN A CA 1
ATOM 760 C C . GLN A 1 90 ? -25.657 3.491 -3.689 1.00 88.19 90 GLN A C 1
ATOM 762 O O . GLN A 1 90 ? -26.160 2.951 -4.673 1.00 88.19 90 GLN A O 1
ATOM 767 N N . HIS A 1 91 ? -24.368 3.840 -3.660 1.00 88.88 91 HIS A N 1
ATOM 768 C CA . HIS A 1 91 ? -23.441 3.523 -4.734 1.0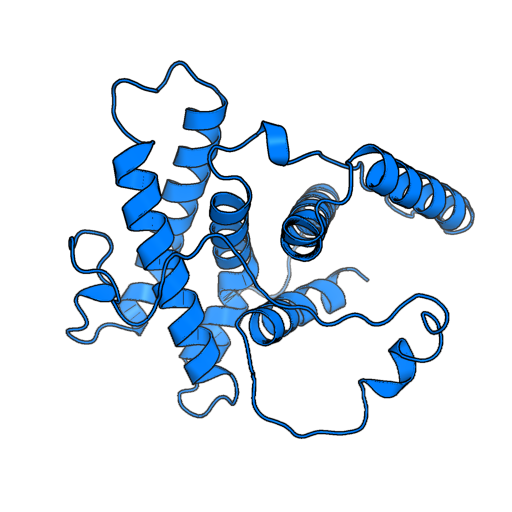0 88.88 91 HIS A CA 1
ATOM 769 C C . HIS A 1 91 ? -23.398 2.010 -4.940 1.00 88.88 91 HIS A C 1
ATOM 771 O O . HIS A 1 91 ? -23.298 1.244 -3.980 1.00 88.88 91 HIS A O 1
ATOM 777 N N . HIS A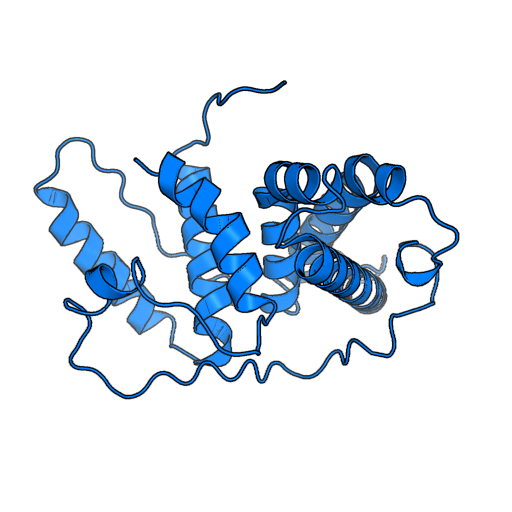 1 92 ? -23.450 1.576 -6.197 1.00 87.81 92 HIS A N 1
ATOM 778 C CA . HIS A 1 92 ? -23.506 0.155 -6.541 1.00 87.81 92 HIS A CA 1
ATOM 779 C C . HIS A 1 92 ? -22.339 -0.660 -5.949 1.00 87.81 92 HIS A C 1
ATOM 781 O O . HIS A 1 92 ? -22.539 -1.790 -5.513 1.00 87.81 92 HIS A O 1
ATOM 787 N N . ASP A 1 93 ? -21.154 -0.050 -5.842 1.00 86.44 93 ASP A N 1
ATOM 788 C CA . ASP A 1 93 ? -19.961 -0.666 -5.247 1.00 86.44 93 ASP A CA 1
ATOM 789 C C . ASP A 1 93 ? -19.829 -0.491 -3.722 1.00 86.44 93 ASP A C 1
ATOM 791 O O . ASP A 1 93 ? -18.834 -0.934 -3.152 1.00 86.44 93 ASP A O 1
ATOM 795 N N . TYR A 1 94 ? -20.781 0.148 -3.029 1.00 86.75 94 TYR A N 1
ATOM 796 C CA . TYR A 1 94 ? -20.629 0.500 -1.607 1.00 86.75 94 TYR A CA 1
ATOM 797 C C . TYR A 1 94 ? -20.304 -0.714 -0.722 1.00 86.75 94 TYR A C 1
ATOM 799 O O . TYR A 1 94 ? -19.349 -0.688 0.055 1.00 86.75 94 TYR A O 1
ATOM 807 N N . SER A 1 95 ? -21.063 -1.806 -0.868 1.00 87.56 95 SER A N 1
ATOM 808 C CA . SER A 1 95 ? -20.865 -3.026 -0.073 1.00 87.56 95 SER A CA 1
ATOM 809 C C . SER A 1 95 ? -19.518 -3.697 -0.364 1.00 87.56 95 SER A C 1
ATOM 811 O O . SER A 1 95 ? -18.797 -4.059 0.568 1.00 87.56 95 SER A O 1
ATOM 813 N N . ALA A 1 96 ? -19.138 -3.798 -1.642 1.00 86.31 96 ALA A N 1
ATOM 814 C CA . ALA A 1 96 ? -17.843 -4.343 -2.039 1.00 86.31 96 ALA A CA 1
ATOM 815 C C . ALA A 1 96 ? -16.693 -3.477 -1.500 1.00 86.31 96 ALA A C 1
ATOM 817 O O . ALA A 1 96 ? -15.714 -4.004 -0.972 1.00 86.31 96 ALA A O 1
ATOM 818 N N . CYS A 1 97 ? -16.838 -2.150 -1.567 1.00 89.44 97 CYS A N 1
ATOM 819 C CA . CYS A 1 97 ? -15.881 -1.192 -1.028 1.00 89.44 97 CYS A CA 1
ATOM 820 C C . CYS A 1 97 ? -15.706 -1.347 0.484 1.00 89.44 97 CYS A C 1
ATOM 822 O O . CYS A 1 97 ? -14.575 -1.398 0.963 1.00 89.44 97 CYS A O 1
ATOM 824 N N . LEU A 1 98 ? -16.796 -1.489 1.242 1.00 89.62 98 LEU A N 1
ATOM 825 C CA . LEU A 1 98 ? -16.720 -1.714 2.686 1.00 89.62 98 LEU A CA 1
ATOM 826 C C . LEU A 1 98 ? -16.019 -3.038 3.025 1.00 89.62 98 LEU A C 1
ATOM 828 O O . LEU A 1 98 ? -15.175 -3.069 3.922 1.00 89.62 98 LEU A O 1
ATOM 832 N N . LYS A 1 99 ? -16.305 -4.108 2.273 1.00 88.88 99 LYS A N 1
ATOM 833 C CA . LYS A 1 99 ? -15.612 -5.397 2.416 1.00 88.88 99 LYS A CA 1
ATOM 834 C C . LYS A 1 99 ? -14.106 -5.255 2.171 1.00 88.88 99 LYS A C 1
ATOM 836 O O . LYS A 1 99 ? -13.312 -5.677 3.007 1.00 88.88 99 LYS A O 1
ATOM 841 N N . TYR A 1 100 ? -13.712 -4.595 1.082 1.00 90.38 100 TYR A N 1
ATOM 842 C CA . TYR A 1 100 ? -12.306 -4.331 0.763 1.00 90.38 100 TYR A CA 1
ATOM 843 C C . TYR A 1 100 ? -11.591 -3.539 1.867 1.00 90.38 100 TYR A C 1
ATOM 845 O O . TYR A 1 100 ? -10.481 -3.887 2.262 1.00 90.38 100 TYR A O 1
ATOM 853 N N . ILE A 1 101 ? -12.245 -2.515 2.425 1.00 93.50 101 ILE A N 1
ATOM 854 C CA . ILE A 1 101 ? -11.702 -1.734 3.544 1.00 93.50 101 ILE A CA 1
ATOM 855 C C . ILE A 1 101 ? -11.453 -2.627 4.764 1.00 93.50 101 ILE A C 1
ATOM 857 O O . ILE A 1 101 ? -10.366 -2.577 5.342 1.00 93.50 101 ILE A O 1
ATOM 861 N N . ARG A 1 102 ? -12.426 -3.464 5.148 1.00 93.06 102 ARG A N 1
ATOM 862 C CA . ARG A 1 102 ? -12.279 -4.393 6.282 1.00 93.06 102 ARG A CA 1
ATOM 863 C C . ARG A 1 102 ? -11.157 -5.409 6.055 1.00 93.06 102 ARG A C 1
ATOM 865 O O . ARG A 1 102 ? -10.394 -5.687 6.979 1.00 93.06 102 ARG A O 1
ATOM 872 N N . GLU A 1 103 ? -10.982 -5.895 4.826 1.00 92.31 103 GLU A N 1
ATOM 873 C CA . GLU A 1 103 ? -9.850 -6.758 4.461 1.00 92.31 103 GLU A CA 1
ATOM 874 C C . GLU A 1 103 ? -8.508 -6.049 4.646 1.00 92.31 103 GLU A C 1
ATOM 876 O O . GLU A 1 103 ? -7.605 -6.604 5.275 1.00 92.31 103 GLU A O 1
ATOM 881 N N . CYS A 1 104 ? -8.378 -4.812 4.161 1.00 94.94 104 CYS A N 1
ATOM 882 C CA . CYS A 1 104 ? -7.175 -4.008 4.363 1.00 94.94 104 CYS A CA 1
ATOM 883 C C . CYS A 1 104 ? -6.889 -3.771 5.857 1.00 94.94 104 CYS A C 1
ATOM 885 O O . CYS A 1 104 ? -5.739 -3.874 6.283 1.00 94.94 104 CYS A O 1
ATOM 887 N N . VAL A 1 105 ? -7.917 -3.528 6.677 1.00 95.62 105 VAL A N 1
ATOM 888 C CA . VAL A 1 105 ? -7.766 -3.383 8.136 1.00 95.62 105 VAL A CA 1
ATOM 889 C C . VAL A 1 105 ? -7.257 -4.676 8.783 1.00 95.62 105 VAL A C 1
ATOM 891 O O . VAL A 1 105 ? -6.303 -4.631 9.566 1.00 95.62 105 VAL A O 1
ATOM 894 N N . ASN A 1 106 ? -7.833 -5.832 8.439 1.00 94.69 106 ASN A N 1
ATOM 895 C CA . ASN A 1 106 ? -7.374 -7.133 8.936 1.00 94.69 106 ASN A CA 1
ATOM 896 C C . ASN A 1 106 ? -5.911 -7.410 8.537 1.00 94.69 106 ASN A C 1
ATOM 898 O O . ASN A 1 106 ? -5.111 -7.834 9.378 1.00 94.69 106 ASN A O 1
ATOM 902 N N . ILE A 1 107 ? -5.548 -7.137 7.277 1.00 95.31 107 ILE A N 1
ATOM 903 C CA . ILE A 1 107 ? -4.178 -7.283 6.763 1.00 95.31 107 ILE A CA 1
ATOM 904 C C . ILE A 1 107 ? -3.210 -6.393 7.546 1.00 95.31 107 ILE A C 1
ATOM 906 O O . ILE A 1 107 ? -2.202 -6.889 8.051 1.00 95.31 107 ILE A O 1
ATOM 910 N N . TYR A 1 108 ? -3.535 -5.107 7.706 1.00 96.44 108 TYR A N 1
ATOM 911 C CA . TYR A 1 108 ? -2.719 -4.163 8.467 1.00 96.44 108 TYR A CA 1
ATOM 912 C C . TYR A 1 108 ? -2.467 -4.660 9.893 1.00 96.44 108 TYR A C 1
ATOM 914 O O . TYR A 1 108 ? -1.314 -4.745 10.321 1.00 96.44 108 TYR A O 1
ATOM 922 N N . LYS A 1 109 ? -3.530 -5.041 10.617 1.00 95.12 109 LYS A N 1
ATOM 923 C CA . LYS A 1 109 ? -3.441 -5.533 12.002 1.00 95.12 109 LYS A CA 1
ATOM 924 C C . LYS A 1 109 ? -2.499 -6.733 12.108 1.00 95.12 109 LYS A C 1
ATOM 926 O O . LYS A 1 109 ? -1.608 -6.747 12.961 1.00 95.12 109 LYS A O 1
ATOM 931 N N . LYS A 1 110 ? -2.654 -7.714 11.211 1.00 93.88 110 LYS A N 1
ATOM 932 C CA . LYS A 1 110 ? -1.810 -8.916 11.164 1.00 93.88 110 LYS A CA 1
ATOM 933 C C . LYS A 1 110 ? -0.351 -8.567 10.866 1.00 93.88 110 LYS A C 1
ATOM 935 O O . LYS A 1 110 ? 0.537 -8.925 11.641 1.00 93.88 110 LYS A O 1
ATOM 940 N N . MET A 1 111 ? -0.098 -7.864 9.765 1.00 93.75 111 MET A N 1
ATOM 941 C CA . MET A 1 111 ? 1.260 -7.562 9.310 1.00 93.75 111 MET A CA 1
ATOM 942 C C . MET A 1 111 ? 2.014 -6.670 10.299 1.00 93.75 111 MET A C 1
ATOM 944 O O . MET A 1 111 ? 3.176 -6.941 10.602 1.00 93.75 111 MET A O 1
ATOM 948 N N . LYS A 1 112 ? 1.351 -5.658 10.876 1.00 94.06 112 LYS A N 1
ATOM 949 C CA . LYS A 1 112 ? 1.953 -4.779 11.886 1.00 94.06 112 LYS A CA 1
ATOM 950 C C . LYS A 1 112 ? 2.443 -5.575 13.090 1.00 94.06 112 LYS A C 1
ATOM 952 O O . LYS A 1 112 ? 3.575 -5.381 13.526 1.00 94.06 112 LYS A O 1
ATOM 957 N N . LYS A 1 113 ? 1.612 -6.491 13.600 1.00 91.50 113 LYS A N 1
ATOM 958 C CA . LYS A 1 113 ? 1.944 -7.345 14.750 1.00 91.50 113 LYS A CA 1
ATOM 959 C C . LYS A 1 113 ? 3.122 -8.280 14.458 1.00 91.50 113 LYS A C 1
ATOM 961 O O . LYS A 1 113 ? 3.961 -8.485 15.329 1.00 91.50 113 LYS A O 1
ATOM 966 N N . LEU A 1 114 ? 3.186 -8.848 13.252 1.00 90.62 114 LEU A N 1
ATOM 967 C CA . LEU A 1 114 ? 4.217 -9.822 12.872 1.00 90.62 114 LEU A CA 1
ATOM 968 C C . LEU A 1 114 ? 5.571 -9.179 12.543 1.00 90.62 114 LEU A C 1
ATOM 970 O O . LEU A 1 114 ? 6.625 -9.723 12.902 1.00 90.62 114 LEU A O 1
ATOM 974 N N . TYR A 1 115 ? 5.555 -8.049 11.838 1.00 89.31 115 TYR A N 1
ATOM 975 C CA . TYR A 1 115 ? 6.749 -7.499 11.197 1.00 89.31 115 TYR A CA 1
ATOM 976 C C . TYR A 1 115 ? 7.225 -6.197 11.846 1.00 89.31 115 TYR A C 1
ATOM 978 O O . TYR A 1 115 ? 8.417 -6.052 12.100 1.00 89.31 115 TYR A O 1
ATOM 986 N N . CYS A 1 116 ? 6.323 -5.301 12.245 1.00 88.50 116 CYS A N 1
ATOM 987 C CA . CYS A 1 116 ? 6.682 -3.952 12.694 1.00 88.50 116 CYS A CA 1
ATOM 988 C C . CYS A 1 116 ? 6.937 -3.864 14.203 1.00 88.50 116 CYS A C 1
ATOM 990 O O . CYS A 1 116 ? 6.285 -3.118 14.932 1.00 88.50 116 CYS A O 1
ATOM 992 N N . THR A 1 117 ? 7.928 -4.628 14.667 1.00 82.50 117 THR A N 1
ATOM 993 C CA . THR A 1 117 ? 8.423 -4.597 16.055 1.00 82.50 117 THR A CA 1
ATOM 994 C C . THR A 1 117 ? 9.780 -3.882 16.138 1.00 82.50 117 THR A C 1
ATOM 996 O O . THR A 1 117 ? 10.542 -3.925 15.170 1.00 82.50 117 THR A O 1
ATOM 999 N N . PRO A 1 118 ? 10.143 -3.253 17.276 1.00 71.56 118 PRO A N 1
ATOM 1000 C CA . PRO A 1 118 ? 11.403 -2.507 17.415 1.00 71.56 118 PRO A CA 1
ATOM 1001 C C . PRO A 1 118 ? 12.678 -3.297 17.075 1.00 71.56 118 PRO A C 1
ATOM 1003 O O . PRO A 1 118 ? 13.683 -2.697 16.714 1.00 71.56 118 PRO A O 1
ATOM 1006 N N . ILE A 1 119 ? 12.628 -4.629 17.165 1.00 64.38 119 ILE A N 1
ATOM 1007 C CA . ILE A 1 119 ? 13.778 -5.539 17.043 1.00 64.38 119 ILE A CA 1
ATOM 1008 C C . ILE A 1 119 ? 14.144 -5.836 15.569 1.00 64.38 119 ILE A C 1
ATOM 1010 O O . ILE A 1 119 ? 15.200 -6.395 15.304 1.00 64.38 119 ILE A O 1
ATOM 1014 N N . LYS A 1 120 ? 13.322 -5.439 14.584 1.00 63.22 120 LYS A N 1
ATOM 1015 C CA . LYS A 1 120 ? 13.474 -5.856 13.170 1.00 63.22 120 LYS A CA 1
ATOM 1016 C C . LYS A 1 120 ? 13.931 -4.757 12.192 1.00 63.22 120 LYS A C 1
ATOM 1018 O O . LYS A 1 120 ? 13.780 -4.916 10.987 1.00 63.22 120 LYS A O 1
ATOM 1023 N N . ARG A 1 121 ? 14.501 -3.644 12.674 1.00 61.75 121 ARG A N 1
ATOM 1024 C CA . ARG A 1 121 ? 14.858 -2.485 11.819 1.00 61.75 121 ARG A CA 1
ATOM 1025 C C . ARG A 1 121 ? 16.135 -2.628 10.976 1.00 61.75 121 ARG A C 1
ATOM 1027 O O . ARG A 1 121 ? 16.450 -1.705 10.238 1.00 61.75 121 ARG A O 1
ATOM 1034 N N . GLU A 1 122 ? 16.856 -3.744 11.067 1.00 67.69 122 GLU A N 1
ATOM 1035 C CA . GLU A 1 122 ? 18.062 -3.987 10.252 1.00 67.69 122 GLU A CA 1
ATOM 1036 C C . GLU A 1 122 ? 17.760 -4.691 8.914 1.00 67.69 122 GLU A C 1
ATOM 1038 O O . GLU A 1 122 ? 18.604 -4.704 8.022 1.00 67.69 122 GLU A O 1
ATOM 1043 N N . ASP A 1 123 ? 16.555 -5.250 8.742 1.00 82.56 123 ASP A N 1
ATOM 1044 C CA . ASP A 1 123 ? 16.118 -5.864 7.483 1.00 82.56 123 ASP A CA 1
ATOM 1045 C C . ASP A 1 123 ? 15.413 -4.825 6.599 1.00 82.56 123 ASP A C 1
ATOM 1047 O O . ASP A 1 123 ? 14.329 -4.340 6.936 1.00 82.56 123 ASP A O 1
ATOM 1051 N N . ASN A 1 124 ? 16.004 -4.523 5.438 1.00 85.19 124 ASN A N 1
ATOM 1052 C CA . ASN A 1 124 ? 15.449 -3.582 4.462 1.00 85.19 124 ASN A CA 1
ATOM 1053 C C . ASN A 1 124 ? 14.001 -3.918 4.070 1.00 85.19 124 ASN A C 1
ATOM 1055 O O . ASN A 1 124 ? 13.181 -3.009 3.983 1.00 85.19 124 ASN A O 1
ATOM 1059 N N . LYS A 1 125 ? 13.640 -5.201 3.911 1.00 88.19 125 LYS A N 1
ATOM 1060 C CA . LYS A 1 125 ? 12.254 -5.583 3.584 1.00 88.19 125 LYS A CA 1
ATOM 1061 C C . LYS A 1 125 ? 11.302 -5.245 4.715 1.00 88.19 125 LYS A C 1
ATOM 1063 O O . LYS A 1 125 ? 10.161 -4.850 4.476 1.00 88.19 125 LYS A O 1
ATOM 1068 N N . CYS A 1 126 ? 11.752 -5.421 5.956 1.00 88.94 126 CYS A N 1
ATOM 1069 C CA . CYS A 1 126 ? 10.962 -5.063 7.123 1.00 88.94 126 CYS A CA 1
ATOM 1070 C C . CYS A 1 126 ? 10.722 -3.553 7.170 1.00 88.94 126 CYS A C 1
ATOM 1072 O O . CYS A 1 126 ? 9.588 -3.141 7.404 1.00 88.94 126 CYS A O 1
ATOM 1074 N N . VAL A 1 127 ? 11.755 -2.747 6.908 1.00 89.50 127 VAL A N 1
ATOM 1075 C CA . VAL A 1 127 ? 11.643 -1.282 6.841 1.00 89.50 127 VAL A CA 1
ATOM 1076 C C . VAL A 1 127 ? 10.632 -0.879 5.767 1.00 89.50 127 VAL A C 1
ATOM 1078 O O . VAL A 1 127 ? 9.606 -0.287 6.096 1.00 89.50 127 VAL A O 1
ATOM 1081 N N . THR A 1 128 ? 10.835 -1.313 4.522 1.00 89.62 128 THR A N 1
ATOM 1082 C CA . THR A 1 128 ? 9.954 -0.983 3.391 1.00 89.62 128 THR A CA 1
ATOM 1083 C C . THR A 1 128 ? 8.506 -1.429 3.623 1.00 89.62 128 THR A C 1
ATOM 1085 O O . THR A 1 128 ? 7.563 -0.697 3.321 1.00 89.62 128 THR A O 1
ATOM 1088 N N . THR A 1 129 ? 8.301 -2.608 4.219 1.00 92.25 129 THR A N 1
ATOM 1089 C CA . THR A 1 129 ? 6.957 -3.097 4.567 1.00 92.25 129 THR A CA 1
ATOM 1090 C C . THR A 1 129 ? 6.299 -2.227 5.631 1.00 92.25 129 THR A C 1
ATOM 1092 O O . THR A 1 129 ? 5.135 -1.857 5.492 1.00 92.25 129 THR A O 1
ATOM 1095 N N . CYS A 1 130 ? 7.024 -1.880 6.694 1.00 93.19 130 CYS A N 1
ATOM 1096 C CA . CYS A 1 130 ? 6.471 -1.075 7.777 1.00 93.19 130 CYS A CA 1
ATOM 1097 C C . CYS A 1 130 ? 6.170 0.363 7.351 1.00 93.19 130 CYS A C 1
ATOM 1099 O O . CYS A 1 130 ? 5.157 0.911 7.784 1.00 93.19 130 CYS A O 1
ATOM 1101 N N . ASP A 1 131 ? 6.963 0.937 6.447 1.00 92.44 131 ASP A N 1
ATOM 1102 C CA . ASP A 1 131 ? 6.696 2.259 5.877 1.00 92.44 131 ASP A CA 1
ATOM 1103 C C . ASP A 1 131 ? 5.400 2.271 5.045 1.00 92.44 131 ASP A C 1
ATOM 1105 O O . ASP A 1 131 ? 4.578 3.188 5.166 1.00 92.44 131 ASP A O 1
ATOM 1109 N N . ALA A 1 132 ? 5.150 1.217 4.258 1.00 92.94 132 ALA A N 1
ATOM 1110 C CA . ALA A 1 132 ? 3.888 1.054 3.532 1.00 92.94 132 ALA A CA 1
ATOM 1111 C C . ALA A 1 132 ? 2.687 0.924 4.489 1.00 92.94 132 ALA A C 1
ATOM 1113 O O . ALA A 1 132 ? 1.641 1.544 4.279 1.00 92.94 132 ALA A O 1
ATOM 1114 N N . LEU A 1 133 ? 2.847 0.167 5.579 1.00 95.94 133 LEU A N 1
ATOM 1115 C CA . LEU A 1 133 ? 1.824 0.017 6.617 1.00 95.94 133 LEU A CA 1
ATOM 1116 C C . LEU A 1 133 ? 1.511 1.340 7.329 1.00 95.94 133 LEU A C 1
ATOM 1118 O O . LEU A 1 133 ? 0.339 1.641 7.557 1.00 95.94 133 LEU A O 1
ATOM 1122 N N . GLU A 1 134 ? 2.520 2.136 7.683 1.00 95.69 134 GLU A N 1
ATOM 1123 C CA . GLU A 1 134 ? 2.302 3.445 8.313 1.00 95.69 134 GLU A CA 1
ATOM 1124 C C . GLU A 1 134 ? 1.659 4.445 7.342 1.00 95.69 134 GLU A C 1
ATOM 1126 O O . GLU A 1 134 ? 0.777 5.209 7.743 1.00 95.69 134 GLU A O 1
ATOM 1131 N N . THR A 1 135 ? 2.000 4.381 6.052 1.00 96.00 135 THR A N 1
ATOM 1132 C CA . THR A 1 135 ? 1.328 5.173 5.008 1.00 96.00 135 THR A CA 1
ATOM 1133 C C . THR A 1 135 ? -0.159 4.822 4.917 1.00 96.00 135 THR A C 1
ATOM 1135 O O . THR A 1 135 ? -1.012 5.715 4.950 1.00 96.00 135 THR A O 1
ATOM 1138 N N . PHE A 1 136 ? -0.485 3.525 4.880 1.00 97.56 136 PHE A N 1
ATOM 1139 C CA . PHE A 1 136 ? -1.867 3.045 4.935 1.00 97.56 136 PHE A CA 1
ATOM 1140 C C . PHE A 1 136 ? -2.588 3.539 6.189 1.00 97.56 136 PHE A C 1
ATOM 1142 O O . PHE A 1 136 ? -3.668 4.120 6.082 1.00 97.56 136 PHE A O 1
ATOM 1149 N N . LYS A 1 137 ? -1.981 3.358 7.368 1.00 97.38 137 LYS A N 1
ATOM 1150 C CA . LYS A 1 137 ? -2.551 3.774 8.653 1.00 97.38 137 LYS A CA 1
ATOM 1151 C C . LYS A 1 137 ? -2.920 5.253 8.639 1.00 97.38 137 LYS A C 1
ATOM 1153 O O . LYS A 1 137 ? -4.052 5.597 8.969 1.00 97.38 137 LYS A O 1
ATOM 1158 N N . GLY A 1 138 ? -1.987 6.111 8.222 1.00 96.25 138 GLY A N 1
ATOM 1159 C CA . GLY A 1 138 ? -2.193 7.555 8.182 1.00 96.25 138 GLY A CA 1
ATOM 1160 C C . GLY A 1 138 ? -3.396 7.942 7.324 1.00 96.25 138 GLY A C 1
ATOM 1161 O O . GLY A 1 138 ? -4.271 8.663 7.800 1.00 96.25 138 GLY A O 1
ATOM 1162 N N . LYS A 1 139 ? -3.479 7.413 6.096 1.00 95.44 139 LYS A N 1
ATOM 1163 C CA . LYS A 1 139 ? -4.597 7.671 5.171 1.00 95.44 139 LYS A CA 1
ATOM 1164 C C . LYS A 1 139 ? -5.918 7.097 5.665 1.00 95.44 139 LYS A C 1
ATOM 1166 O O . LYS A 1 139 ? -6.947 7.768 5.623 1.00 95.44 139 LYS A O 1
ATOM 1171 N N . TYR A 1 140 ? -5.898 5.868 6.167 1.00 96.50 140 TYR A N 1
ATOM 1172 C CA . TYR A 1 140 ? -7.081 5.225 6.718 1.00 96.50 140 TYR A CA 1
ATOM 1173 C C . TYR A 1 140 ? -7.657 6.028 7.892 1.00 96.50 140 TYR A C 1
ATOM 1175 O O . TYR A 1 140 ? -8.841 6.360 7.888 1.00 96.50 140 TYR A O 1
ATOM 1183 N N . GLU A 1 141 ? -6.828 6.389 8.875 1.00 94.75 141 GLU A N 1
ATOM 1184 C CA . GLU A 1 141 ? -7.258 7.140 10.059 1.00 94.75 141 GLU A CA 1
ATOM 1185 C C . GLU A 1 141 ? -7.681 8.576 9.716 1.00 94.75 141 GLU A C 1
ATOM 1187 O O . GLU A 1 141 ? -8.625 9.104 10.316 1.00 94.75 141 GLU A O 1
ATOM 1192 N N . SER A 1 142 ? -7.005 9.230 8.762 1.00 92.75 142 SER A N 1
ATOM 1193 C CA . SER A 1 142 ? -7.319 10.610 8.392 1.00 92.75 142 SER A CA 1
ATOM 1194 C C . SER A 1 142 ? -8.606 10.727 7.585 1.00 92.75 142 SER A C 1
ATOM 1196 O O . SER A 1 142 ? -9.378 11.652 7.862 1.00 92.75 142 SER A O 1
ATOM 1198 N N . ASP A 1 143 ? -8.826 9.799 6.647 1.00 91.75 143 ASP A N 1
ATOM 1199 C CA . ASP A 1 143 ? -9.790 9.960 5.558 1.00 91.75 143 ASP A CA 1
ATOM 1200 C C . ASP A 1 143 ? -10.966 8.975 5.659 1.00 91.75 143 ASP A C 1
ATOM 1202 O O . ASP A 1 143 ? -12.109 9.374 5.449 1.00 91.75 143 ASP A O 1
ATOM 1206 N N . ILE A 1 144 ? -10.721 7.709 6.018 1.00 93.69 144 ILE A N 1
ATOM 1207 C CA . ILE A 1 144 ? -11.743 6.645 5.984 1.00 93.69 144 ILE A CA 1
ATOM 1208 C C . ILE A 1 144 ? -12.404 6.437 7.342 1.00 93.69 144 ILE A C 1
ATOM 1210 O O . ILE A 1 144 ? -13.627 6.512 7.457 1.00 93.69 144 ILE A O 1
ATOM 1214 N N . TYR A 1 145 ? -11.611 6.220 8.391 1.00 91.31 145 TYR A N 1
ATOM 1215 C CA . TYR A 1 145 ? -12.113 5.857 9.715 1.00 91.31 145 TYR A CA 1
ATOM 1216 C C . TYR A 1 145 ? -13.056 6.915 10.299 1.00 91.31 145 TYR A C 1
ATOM 1218 O O . TYR A 1 145 ? -14.055 6.591 10.933 1.00 91.31 145 TYR A O 1
ATOM 1226 N N . LYS A 1 146 ? -12.782 8.200 10.038 1.00 85.44 146 LYS A N 1
ATOM 1227 C CA . LYS A 1 146 ? -13.645 9.305 10.483 1.00 85.44 146 LYS A CA 1
ATOM 1228 C C . LYS A 1 146 ? -15.010 9.314 9.798 1.00 85.44 146 LYS A C 1
ATOM 1230 O O . LYS A 1 146 ? -15.974 9.751 10.418 1.00 85.44 146 LYS A O 1
ATOM 1235 N N . LEU A 1 147 ? -15.087 8.874 8.540 1.00 87.00 147 LEU A N 1
ATOM 1236 C CA . LEU A 1 147 ? -16.338 8.812 7.780 1.00 87.00 147 LEU A CA 1
ATOM 1237 C C . LEU A 1 147 ? -17.180 7.604 8.172 1.00 87.00 147 LEU A C 1
ATOM 1239 O O . LEU A 1 147 ? -18.397 7.711 8.271 1.00 87.00 147 LEU A O 1
ATOM 1243 N N . LEU A 1 148 ? -16.522 6.471 8.410 1.00 85.81 148 LEU A N 1
ATOM 1244 C CA . LEU A 1 148 ? -17.159 5.213 8.788 1.00 85.81 148 LEU A CA 1
ATOM 1245 C C . LEU A 1 148 ? -17.400 5.085 10.293 1.00 85.81 148 LEU A C 1
ATOM 1247 O O . LEU A 1 148 ? -17.609 3.971 10.758 1.00 85.81 148 LEU A O 1
ATOM 1251 N N . LYS A 1 149 ? -17.316 6.180 11.059 1.00 68.44 149 LYS A N 1
ATOM 1252 C CA . LYS A 1 149 ? -17.386 6.167 12.523 1.00 68.44 149 LYS A CA 1
ATOM 1253 C C . LYS A 1 149 ? -18.767 5.704 13.014 1.00 68.44 149 LYS A C 1
ATOM 1255 O O . LYS A 1 149 ? -19.623 6.504 13.375 1.00 68.44 149 LYS A O 1
ATOM 1260 N N . GLU A 1 150 ? -18.934 4.396 13.024 1.00 63.84 150 GLU A N 1
ATOM 1261 C CA . GLU A 1 150 ? -19.938 3.597 13.709 1.00 63.84 150 GLU A CA 1
ATOM 1262 C C . GLU A 1 150 ? -19.184 2.811 14.805 1.00 63.84 150 GLU A C 1
ATOM 1264 O O . GLU A 1 150 ? -17.955 2.710 14.750 1.00 63.84 150 GLU A O 1
ATOM 1269 N N . ASP A 1 151 ? -19.869 2.258 15.810 1.00 69.94 151 ASP A N 1
ATOM 1270 C CA . ASP A 1 151 ? -19.255 1.460 16.896 1.00 69.94 151 ASP A CA 1
ATOM 1271 C C . ASP A 1 151 ? -18.673 0.101 16.408 1.00 69.94 151 ASP A C 1
ATOM 1273 O O . ASP A 1 151 ? -18.595 -0.882 17.149 1.00 69.94 151 ASP A O 1
ATOM 1277 N N . ASP A 1 152 ? -18.257 0.022 15.139 1.00 85.75 152 ASP A N 1
ATOM 1278 C CA . ASP A 1 152 ? -17.627 -1.139 14.528 1.00 85.75 152 ASP A CA 1
ATOM 1279 C C . ASP A 1 152 ? -16.149 -1.225 14.927 1.00 85.75 152 ASP A C 1
ATOM 1281 O O . ASP A 1 152 ? -15.237 -0.672 14.308 1.00 85.75 152 ASP A O 1
ATOM 1285 N N . GLU A 1 153 ? -15.913 -1.984 15.987 1.00 87.88 153 GLU A N 1
ATOM 1286 C CA . GLU A 1 153 ? -14.588 -2.236 16.532 1.00 87.88 153 GLU A CA 1
ATOM 1287 C C . GLU A 1 153 ? -13.628 -2.926 15.529 1.00 87.88 153 GLU A C 1
ATOM 1289 O O . GLU A 1 153 ? -12.408 -2.777 15.643 1.00 87.88 153 GLU A O 1
ATOM 1294 N N . VAL A 1 154 ? -14.140 -3.614 14.494 1.00 89.00 154 VAL A N 1
ATOM 1295 C CA . VAL A 1 154 ? -13.299 -4.194 13.426 1.00 89.00 154 VAL A CA 1
ATOM 1296 C C . VAL A 1 154 ? -12.536 -3.097 12.693 1.00 89.00 154 VAL A C 1
ATOM 1298 O O . VAL A 1 154 ? -11.354 -3.271 12.399 1.00 89.00 154 VAL A O 1
ATOM 1301 N N . LEU A 1 155 ? -13.175 -1.954 12.441 1.00 92.50 155 LEU A N 1
ATOM 1302 C CA . LEU A 1 155 ? -12.587 -0.826 11.722 1.00 92.50 155 LEU A CA 1
ATOM 1303 C C . LEU A 1 155 ? -11.545 -0.066 12.557 1.00 92.50 155 LEU A C 1
ATOM 1305 O O . LEU A 1 155 ? -10.745 0.693 12.009 1.00 92.50 155 LEU A O 1
ATOM 1309 N N . ASN A 1 156 ? -11.497 -0.269 13.872 1.00 92.62 156 ASN A N 1
ATOM 1310 C CA . ASN A 1 156 ? -10.491 0.358 14.720 1.00 92.62 156 ASN A CA 1
ATOM 1311 C C . ASN A 1 156 ? -9.141 -0.361 14.574 1.00 92.62 156 ASN A C 1
ATOM 1313 O O . ASN A 1 156 ? -8.985 -1.487 15.049 1.00 92.62 156 ASN A O 1
ATOM 1317 N N . LEU A 1 157 ? -8.143 0.306 13.981 1.00 93.88 157 LEU A N 1
ATOM 1318 C CA . LEU A 1 157 ? -6.796 -0.247 13.772 1.00 93.88 157 LEU A CA 1
ATOM 1319 C C . LEU A 1 157 ? -6.079 -0.663 15.069 1.00 93.88 157 LEU A C 1
ATOM 1321 O O . LEU A 1 157 ? -5.168 -1.486 15.010 1.00 93.88 157 LEU A O 1
ATOM 1325 N N . ASN A 1 158 ? -6.474 -0.108 16.220 1.00 90.44 158 ASN A N 1
ATOM 1326 C CA . ASN A 1 158 ? -5.883 -0.418 17.526 1.00 90.44 158 ASN A CA 1
ATOM 1327 C C . ASN A 1 158 ? -6.635 -1.519 18.292 1.00 90.44 158 ASN A C 1
ATOM 1329 O O . ASN A 1 158 ? -6.148 -1.956 19.331 1.00 90.44 158 ASN A O 1
ATOM 1333 N N . SER A 1 159 ? -7.804 -1.958 17.813 1.00 90.75 159 SER A N 1
ATOM 1334 C CA . SER A 1 159 ? -8.494 -3.116 18.388 1.00 90.75 159 SER A CA 1
ATOM 1335 C C . SER A 1 159 ? -7.898 -4.421 17.859 1.00 90.75 159 SER A C 1
ATOM 1337 O O . SER A 1 159 ? -7.517 -4.524 16.690 1.00 90.75 159 SER A O 1
ATOM 1339 N N . GLU A 1 160 ? -7.877 -5.444 18.714 1.00 88.69 160 GLU A N 1
ATOM 1340 C CA . GLU A 1 160 ? -7.528 -6.814 18.333 1.00 88.69 160 GLU A CA 1
ATOM 1341 C C . GLU A 1 160 ? -8.646 -7.520 17.552 1.00 88.69 160 GLU A C 1
ATOM 1343 O O . GLU A 1 160 ? -8.398 -8.561 16.941 1.00 88.69 160 GLU A O 1
ATOM 1348 N N . LYS A 1 161 ? -9.867 -6.965 17.528 1.00 89.88 161 LYS A N 1
ATOM 1349 C CA . LYS A 1 161 ? -10.995 -7.547 16.801 1.00 89.88 161 LYS A CA 1
ATOM 1350 C C . LYS A 1 161 ? -10.704 -7.566 15.304 1.00 89.88 161 LYS A C 1
ATOM 1352 O O . LYS A 1 161 ? -10.396 -6.535 14.702 1.00 89.88 161 LYS A O 1
ATOM 1357 N N . MET A 1 162 ? -10.833 -8.742 14.707 1.00 88.25 162 MET A N 1
ATOM 1358 C CA . MET A 1 162 ? -10.759 -8.954 13.263 1.00 88.25 162 MET A CA 1
ATOM 1359 C C . MET A 1 162 ? -12.146 -9.319 12.744 1.00 88.25 162 MET A C 1
ATOM 1361 O O . MET A 1 162 ? -12.958 -9.862 13.493 1.00 88.25 162 MET A O 1
ATOM 1365 N N . ASP A 1 163 ? -12.417 -9.032 11.474 1.00 83.69 163 ASP A N 1
ATOM 1366 C CA . ASP A 1 163 ? -13.622 -9.542 10.815 1.00 83.69 163 ASP A CA 1
ATOM 1367 C C . ASP A 1 163 ? -13.492 -11.068 10.613 1.00 83.69 163 ASP A C 1
ATOM 1369 O O . ASP A 1 163 ? -12.576 -11.483 9.896 1.00 83.69 163 ASP A O 1
ATOM 1373 N N . PRO A 1 164 ? -14.342 -11.906 11.239 1.00 73.56 164 PRO A N 1
ATOM 1374 C CA . PRO A 1 164 ? -14.261 -13.360 11.126 1.00 73.56 164 PRO A CA 1
ATOM 1375 C C . PRO A 1 164 ? -14.804 -13.897 9.793 1.00 73.56 164 PRO A C 1
ATOM 1377 O O . PRO A 1 164 ? -14.449 -15.012 9.411 1.00 73.56 164 PRO A O 1
ATOM 1380 N N . GLU A 1 165 ? -15.642 -13.134 9.079 1.00 70.62 165 GLU A N 1
ATOM 1381 C CA . GLU A 1 165 ? -16.148 -13.513 7.750 1.00 70.62 165 GLU A CA 1
ATOM 1382 C C . GLU A 1 165 ? -15.077 -13.325 6.668 1.00 70.62 165 GLU A C 1
ATOM 1384 O O . GLU A 1 165 ? -15.129 -13.941 5.603 1.00 70.62 165 GLU A O 1
ATOM 1389 N N . LEU A 1 166 ? -14.062 -12.510 6.958 1.00 70.44 166 LEU A N 1
ATOM 1390 C CA . LEU A 1 166 ? -12.885 -12.344 6.122 1.00 70.44 166 LEU A CA 1
ATOM 1391 C C . LEU A 1 166 ? -11.835 -13.375 6.511 1.00 70.44 166 LEU A C 1
ATOM 1393 O O . LEU A 1 166 ? -10.939 -13.124 7.321 1.00 70.44 166 LEU A O 1
ATOM 1397 N N . THR A 1 167 ? -11.927 -14.557 5.906 1.00 57.69 167 THR A N 1
ATOM 1398 C CA . THR A 1 167 ? -10.853 -15.535 6.031 1.00 57.69 167 THR A CA 1
ATOM 1399 C C . THR A 1 167 ? -9.608 -14.960 5.356 1.00 57.69 167 THR A C 1
ATOM 1401 O O . THR A 1 167 ? -9.590 -14.738 4.149 1.00 57.69 167 THR A O 1
ATOM 1404 N N . LEU A 1 168 ? -8.546 -14.719 6.131 1.00 59.12 168 LEU A N 1
ATOM 1405 C CA . LEU A 1 168 ? -7.203 -14.440 5.609 1.00 59.12 168 LEU A CA 1
ATOM 1406 C C . LEU A 1 168 ? -6.617 -15.738 5.025 1.00 59.12 168 LEU A C 1
ATOM 1408 O O . LEU A 1 168 ? -5.617 -16.257 5.520 1.00 59.12 168 LEU A O 1
ATOM 1412 N N . GLN A 1 169 ? -7.304 -16.332 4.051 1.00 45.12 169 GLN A N 1
ATOM 1413 C CA . GLN A 1 169 ? -6.833 -17.515 3.346 1.00 45.12 169 GLN A CA 1
ATOM 1414 C C . GLN A 1 169 ? -5.664 -17.124 2.442 1.00 45.12 169 GLN A C 1
ATOM 1416 O O . GLN A 1 169 ? -5.642 -16.044 1.855 1.00 45.12 169 GLN A O 1
ATOM 1421 N N . SER A 1 170 ? -4.673 -18.012 2.352 1.00 43.81 170 SER A N 1
ATOM 1422 C CA . SER A 1 170 ? -3.717 -18.021 1.249 1.00 43.81 170 SER A CA 1
ATOM 1423 C C . SER A 1 170 ? -4.506 -17.981 -0.059 1.00 43.81 170 SER A C 1
ATOM 1425 O O . SER A 1 170 ? -5.334 -18.853 -0.302 1.00 43.81 170 SER A O 1
ATOM 1427 N N . TYR A 1 171 ? -4.285 -16.914 -0.817 1.00 50.41 171 TYR A N 1
ATOM 1428 C CA . TYR A 1 171 ? -5.097 -16.420 -1.920 1.00 50.41 171 TYR A CA 1
ATOM 1429 C C . TYR A 1 171 ? -5.418 -17.456 -3.008 1.00 50.41 171 TYR A C 1
ATOM 1431 O O . TYR A 1 171 ? -4.649 -17.638 -3.948 1.00 50.41 171 TYR A O 1
ATOM 1439 N N . GLU A 1 172 ? -6.603 -18.058 -2.936 1.00 38.31 172 GLU A N 1
ATOM 1440 C CA . GLU A 1 172 ? -7.289 -18.655 -4.086 1.00 38.31 172 GLU A CA 1
ATOM 1441 C C . GLU A 1 172 ? -8.386 -17.689 -4.558 1.00 38.31 172 GLU A C 1
ATOM 1443 O O . GLU A 1 172 ? -9.578 -17.949 -4.429 1.00 38.31 172 GLU A O 1
ATOM 1448 N N . ASP A 1 173 ? -7.983 -16.538 -5.109 1.00 44.06 173 ASP A N 1
ATOM 1449 C CA . ASP A 1 173 ? -8.883 -15.804 -6.003 1.00 44.06 173 ASP A CA 1
ATOM 1450 C C . ASP A 1 173 ? -8.906 -16.562 -7.338 1.00 44.06 173 ASP A C 1
ATOM 1452 O O . ASP A 1 173 ? -8.001 -16.437 -8.174 1.00 44.06 173 ASP A O 1
ATOM 1456 N N . GLU A 1 174 ? -9.925 -17.399 -7.516 1.00 35.31 174 GLU A N 1
ATOM 1457 C CA . GLU A 1 174 ? -10.174 -18.175 -8.726 1.00 35.31 174 GLU A CA 1
ATOM 1458 C C . GLU A 1 174 ? -10.576 -17.240 -9.883 1.00 35.31 174 GLU A C 1
ATOM 1460 O O . GLU A 1 174 ? -11.741 -17.063 -10.226 1.00 35.31 174 GLU A O 1
ATOM 1465 N N . TYR A 1 175 ? -9.589 -16.606 -10.520 1.00 43.53 175 TYR A N 1
ATOM 1466 C CA . TYR A 1 175 ? -9.773 -16.067 -11.866 1.00 43.53 175 TYR A CA 1
ATOM 1467 C C . TYR A 1 175 ? -9.805 -17.245 -12.840 1.00 43.53 175 TYR A C 1
ATOM 1469 O O . TYR A 1 175 ? -8.746 -17.705 -13.285 1.00 43.53 175 TYR A O 1
ATOM 1477 N N . ALA A 1 176 ? -10.999 -17.736 -13.166 1.00 29.16 176 ALA A N 1
ATOM 1478 C CA . ALA A 1 176 ? -11.192 -18.618 -14.308 1.00 29.16 176 ALA A CA 1
ATOM 1479 C C . ALA A 1 176 ? -10.835 -17.840 -15.588 1.00 29.16 176 ALA A C 1
ATOM 1481 O O . ALA A 1 176 ? -11.571 -16.959 -16.029 1.00 29.16 176 ALA A O 1
ATOM 1482 N N . VAL A 1 177 ? -9.666 -18.133 -16.157 1.00 34.84 177 VAL A N 1
ATOM 1483 C CA . VAL A 1 177 ? -9.269 -17.681 -17.494 1.00 34.84 177 VAL A CA 1
ATOM 1484 C C . VAL A 1 177 ? -9.032 -18.941 -18.311 1.00 34.84 177 VAL A C 1
ATOM 1486 O O . VAL A 1 177 ? -8.026 -19.625 -18.127 1.00 34.84 177 VAL A O 1
ATOM 1489 N N . GLU A 1 178 ? -9.996 -19.271 -19.169 1.00 30.45 178 GLU A N 1
ATOM 1490 C CA . GLU A 1 178 ? -9.830 -20.287 -20.206 1.00 30.45 178 GLU A CA 1
ATOM 1491 C C . GLU A 1 178 ? -8.826 -19.802 -21.264 1.00 30.45 178 GLU A C 1
ATOM 1493 O O . GLU A 1 178 ? -8.670 -18.606 -21.521 1.00 30.45 178 GLU A O 1
ATOM 1498 N N . SER A 1 179 ? -8.098 -20.768 -21.814 1.00 27.86 179 SER A N 1
ATOM 1499 C CA . SER A 1 179 ? -6.857 -20.638 -22.575 1.00 27.86 179 SER A CA 1
ATOM 1500 C C . SER A 1 179 ? -6.888 -19.693 -23.784 1.00 27.86 179 SER A C 1
ATOM 1502 O O . SER A 1 179 ? -7.904 -19.471 -24.437 1.00 27.86 179 SER A O 1
ATOM 1504 N N . SER A 1 180 ? -5.691 -19.192 -24.086 1.00 41.22 180 SER A N 1
ATOM 1505 C CA . SER A 1 180 ? -5.298 -18.255 -25.137 1.00 41.22 180 SER A CA 1
ATOM 1506 C C . SER A 1 180 ? -5.881 -18.529 -26.528 1.00 41.22 180 SER A C 1
ATOM 1508 O O . SER A 1 180 ? -5.541 -19.533 -27.139 1.00 41.22 180 SER A O 1
ATOM 1510 N N . GLU A 1 181 ? -6.655 -17.568 -27.044 1.00 32.69 181 GLU A N 1
ATOM 1511 C CA . GLU A 1 181 ? -6.696 -17.170 -28.473 1.00 32.69 181 GLU A CA 1
ATOM 1512 C C . GLU A 1 181 ? -7.565 -15.911 -28.734 1.00 32.69 181 GLU A C 1
ATOM 1514 O O . GLU A 1 181 ? -7.571 -15.370 -29.835 1.00 32.69 181 GLU A O 1
ATOM 1519 N N . GLN A 1 182 ? -8.255 -15.354 -27.727 1.00 34.19 182 GLN A N 1
ATOM 1520 C CA . GLN A 1 182 ? -9.235 -14.262 -27.912 1.00 34.19 182 GLN A CA 1
ATOM 1521 C C . GLN A 1 182 ? -8.828 -12.873 -27.376 1.00 34.19 182 GLN A C 1
ATOM 1523 O O . GLN A 1 182 ? -9.688 -12.027 -27.124 1.00 34.19 182 GLN A O 1
ATOM 1528 N N . LEU A 1 183 ? -7.531 -12.577 -27.242 1.00 36.50 183 LEU A N 1
ATOM 1529 C CA . LEU A 1 183 ? -7.050 -11.308 -26.658 1.00 36.50 183 LEU A CA 1
ATOM 1530 C C . LEU A 1 183 ? -7.498 -10.032 -27.412 1.00 36.50 183 LEU A C 1
ATOM 1532 O O . LEU A 1 183 ? -7.512 -8.955 -26.825 1.00 36.50 183 LEU A O 1
ATOM 1536 N N . SER A 1 184 ? -7.940 -10.134 -28.672 1.00 40.78 184 SER A N 1
ATOM 1537 C CA . SER A 1 184 ? -8.450 -8.988 -29.449 1.00 40.78 184 SER A CA 1
ATOM 1538 C C . SER A 1 184 ? -9.980 -8.810 -29.382 1.00 40.78 184 SER A C 1
ATOM 1540 O O . SER A 1 184 ? -10.484 -7.691 -29.474 1.00 40.78 184 SER A O 1
ATOM 1542 N N . GLY A 1 185 ? -10.746 -9.889 -29.175 1.00 32.25 185 GLY A N 1
ATOM 1543 C CA . GLY A 1 185 ? -12.217 -9.848 -29.203 1.00 32.25 185 GLY A CA 1
ATOM 1544 C C . GLY A 1 185 ? -12.854 -9.394 -27.886 1.00 32.25 185 GLY A C 1
ATOM 1545 O O . GLY A 1 185 ? -13.883 -8.713 -27.886 1.00 32.25 185 GLY A O 1
ATOM 1546 N N . THR A 1 186 ? -12.226 -9.732 -26.759 1.00 34.28 186 THR A N 1
ATOM 1547 C CA . THR A 1 186 ? -12.791 -9.515 -25.417 1.00 34.28 186 THR A CA 1
ATOM 1548 C C . THR A 1 186 ? -12.756 -8.050 -24.990 1.00 34.28 186 THR A C 1
ATOM 1550 O O . THR A 1 186 ? -13.706 -7.577 -24.369 1.00 34.28 186 THR A O 1
ATOM 1553 N N . LEU A 1 187 ? -11.751 -7.283 -25.432 1.00 33.59 187 LEU A N 1
ATOM 1554 C CA . LEU A 1 187 ? -11.667 -5.835 -25.185 1.00 33.59 187 LEU A CA 1
ATOM 1555 C C . LEU A 1 187 ? -12.903 -5.074 -25.699 1.00 33.59 187 LEU A C 1
ATOM 1557 O O . LEU A 1 187 ? -13.282 -4.053 -25.133 1.00 33.59 187 LEU A O 1
ATOM 1561 N N . ARG A 1 188 ? -13.585 -5.603 -26.724 1.00 30.45 188 ARG A N 1
ATOM 1562 C CA . ARG A 1 188 ? -14.800 -5.005 -27.290 1.00 30.45 188 ARG A CA 1
ATOM 1563 C C . ARG A 1 188 ? -16.090 -5.468 -26.603 1.00 30.45 188 ARG A C 1
ATOM 1565 O O . ARG A 1 188 ? -17.100 -4.774 -26.689 1.00 30.45 188 ARG A O 1
ATOM 1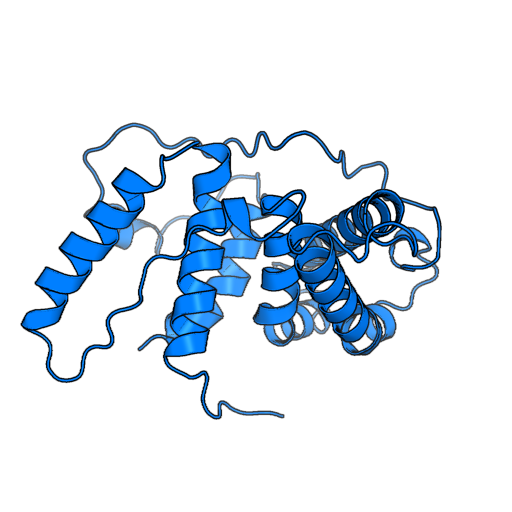572 N N . ARG A 1 189 ? -16.085 -6.624 -25.931 1.00 30.12 189 ARG A N 1
ATOM 1573 C CA . ARG A 1 189 ? -17.310 -7.269 -25.426 1.00 30.12 189 ARG A CA 1
ATOM 1574 C C . ARG A 1 189 ? -17.644 -6.911 -23.977 1.00 30.12 189 ARG A C 1
ATOM 1576 O O . ARG A 1 189 ? -18.817 -6.907 -23.627 1.00 30.12 189 ARG A O 1
ATOM 1583 N N . THR A 1 190 ? -16.674 -6.473 -23.174 1.00 30.50 190 THR A N 1
ATOM 1584 C CA . THR A 1 190 ? -16.907 -6.062 -21.771 1.00 30.50 190 THR A CA 1
ATOM 1585 C C . THR A 1 190 ? -17.777 -4.799 -21.627 1.00 30.50 190 THR A C 1
ATOM 1587 O O . THR A 1 190 ? -18.256 -4.502 -20.539 1.00 30.50 190 THR A O 1
ATOM 1590 N N . ILE A 1 191 ? -18.067 -4.072 -22.715 1.00 40.62 191 ILE A N 1
ATOM 1591 C CA . ILE A 1 191 ? -19.039 -2.958 -22.701 1.00 40.62 191 ILE A CA 1
ATOM 1592 C C . ILE A 1 191 ? -20.494 -3.457 -22.786 1.00 40.62 191 ILE A C 1
ATOM 1594 O O . ILE A 1 191 ? -21.423 -2.710 -22.496 1.00 40.62 191 ILE A O 1
ATOM 1598 N N . THR A 1 192 ? -20.742 -4.727 -23.111 1.00 35.91 192 THR A N 1
ATOM 1599 C CA . THR A 1 192 ? -22.112 -5.249 -23.201 1.00 35.91 192 THR A CA 1
ATOM 1600 C C . THR A 1 192 ? -22.183 -6.678 -22.692 1.00 35.91 192 THR A C 1
ATOM 1602 O O . THR A 1 192 ? -21.831 -7.616 -23.401 1.00 35.91 192 THR A O 1
ATOM 1605 N N . THR A 1 193 ? -22.670 -6.829 -21.460 1.00 29.75 193 THR A N 1
ATOM 1606 C CA . THR A 1 193 ? -23.750 -7.742 -21.020 1.00 29.75 193 THR A CA 1
ATOM 1607 C C . THR A 1 193 ? -23.537 -8.046 -19.536 1.00 29.75 193 THR A C 1
ATOM 1609 O O . THR A 1 193 ? -22.498 -8.565 -19.143 1.00 29.75 193 THR A O 1
ATOM 1612 N N . GLY A 1 194 ? -24.509 -7.659 -18.709 1.00 35.94 194 GLY A N 1
ATOM 1613 C CA . GLY A 1 194 ? -24.505 -7.926 -17.275 1.00 35.94 194 GLY A CA 1
ATOM 1614 C C . GLY A 1 194 ? -24.921 -9.354 -16.902 1.00 35.94 194 GLY A C 1
ATOM 1615 O O . GLY A 1 194 ? -25.381 -10.122 -17.742 1.00 35.94 194 GLY A O 1
ATOM 1616 N N . ALA A 1 195 ? -24.840 -9.594 -15.588 1.00 29.42 195 ALA A N 1
ATOM 1617 C CA . ALA A 1 195 ? -25.347 -10.722 -14.796 1.00 29.42 195 ALA A CA 1
ATOM 1618 C C . ALA A 1 195 ? -24.484 -12.000 -14.745 1.00 29.42 195 ALA A C 1
ATOM 1620 O O . ALA A 1 195 ? -24.532 -12.837 -15.635 1.00 29.42 195 ALA A O 1
ATOM 1621 N N . ALA A 1 196 ? -23.795 -12.219 -13.620 1.00 28.17 196 ALA A N 1
ATOM 1622 C CA . ALA A 1 196 ? -24.289 -13.080 -12.535 1.00 28.17 196 ALA A CA 1
ATOM 1623 C C . ALA A 1 196 ? -23.322 -13.044 -11.332 1.00 28.17 196 ALA A C 1
ATOM 1625 O O . ALA A 1 196 ? -22.135 -12.772 -11.468 1.00 28.17 196 ALA A O 1
ATOM 1626 N N . ALA A 1 197 ? -23.877 -13.247 -10.141 1.00 36.88 197 ALA A N 1
ATOM 1627 C CA . ALA A 1 197 ? -23.274 -13.056 -8.828 1.00 36.88 197 ALA A CA 1
ATOM 1628 C C . ALA A 1 197 ? -21.941 -13.798 -8.590 1.00 36.88 197 ALA A C 1
ATOM 1630 O O . ALA A 1 197 ? -21.928 -14.991 -8.317 1.00 36.88 197 ALA A O 1
ATOM 1631 N N . ALA A 1 198 ? -20.851 -13.030 -8.590 1.00 31.89 198 ALA A N 1
ATOM 1632 C CA . ALA A 1 198 ? -19.705 -13.139 -7.685 1.00 31.89 198 ALA A CA 1
ATOM 1633 C C . ALA A 1 198 ? -18.896 -11.839 -7.832 1.00 31.89 198 ALA A C 1
ATOM 1635 O O . ALA A 1 198 ? -17.885 -11.792 -8.527 1.00 31.89 198 ALA A O 1
ATOM 1636 N N . VAL A 1 199 ? -19.380 -10.732 -7.254 1.00 40.91 199 VAL A N 1
ATOM 1637 C CA . VAL A 1 199 ? -18.623 -9.467 -7.259 1.00 40.91 199 VAL A CA 1
ATOM 1638 C C . VAL A 1 199 ? -17.533 -9.591 -6.198 1.00 40.91 199 VAL A C 1
ATOM 1640 O O . VAL A 1 199 ? -17.661 -9.127 -5.067 1.00 40.91 199 VAL A O 1
ATOM 1643 N N . GLY A 1 200 ? -16.493 -10.346 -6.546 1.00 47.12 200 GLY A N 1
ATOM 1644 C CA . GLY A 1 200 ? -15.280 -10.455 -5.759 1.00 47.12 200 GLY A CA 1
ATOM 1645 C C . GLY A 1 200 ? -14.590 -9.098 -5.657 1.00 47.12 200 GLY A C 1
ATOM 1646 O O . GLY A 1 200 ? -14.788 -8.196 -6.474 1.00 47.12 200 GLY A O 1
ATOM 1647 N N . THR A 1 201 ? -13.727 -8.978 -4.661 1.00 47.81 201 THR A N 1
ATOM 1648 C CA . THR A 1 201 ? -12.768 -7.879 -4.474 1.00 47.81 201 THR A CA 1
ATOM 1649 C C . THR A 1 201 ? -12.026 -7.505 -5.760 1.00 47.81 201 THR A C 1
ATOM 1651 O O . THR A 1 201 ? -11.731 -6.332 -5.965 1.00 47.81 201 THR A O 1
ATOM 1654 N N . GLY A 1 202 ? -11.805 -8.461 -6.670 1.00 54.41 202 GLY A N 1
ATOM 1655 C CA . GLY A 1 202 ? -11.230 -8.234 -7.997 1.00 54.41 202 GLY A CA 1
ATOM 1656 C C . GLY A 1 202 ? -12.008 -7.254 -8.887 1.00 54.41 202 GLY A C 1
ATOM 1657 O O . GLY A 1 202 ? -11.395 -6.411 -9.537 1.00 54.41 202 GLY A O 1
ATOM 1658 N N . ALA A 1 203 ? -13.345 -7.293 -8.887 1.00 59.88 203 ALA A N 1
ATOM 1659 C CA . ALA A 1 203 ? -14.165 -6.388 -9.701 1.00 59.88 203 ALA A CA 1
ATOM 1660 C C . ALA A 1 203 ? -14.137 -4.949 -9.164 1.00 59.88 203 ALA A C 1
ATOM 1662 O O . ALA A 1 203 ? -14.000 -4.000 -9.937 1.00 59.88 203 ALA A O 1
ATOM 1663 N N . LEU A 1 204 ? -14.189 -4.792 -7.837 1.00 66.88 204 LEU A N 1
ATOM 1664 C CA . LEU A 1 204 ? -14.002 -3.496 -7.189 1.00 66.88 204 LEU A CA 1
ATOM 1665 C C . LEU A 1 204 ? -12.592 -2.972 -7.441 1.00 66.88 204 LEU A C 1
ATOM 1667 O O . LEU A 1 204 ? -12.430 -1.804 -7.778 1.00 66.88 204 LEU A O 1
ATOM 1671 N N . LEU A 1 205 ? -11.570 -3.818 -7.293 1.00 66.38 205 LEU A N 1
ATOM 1672 C CA . LEU A 1 205 ? -10.204 -3.391 -7.533 1.00 66.38 205 LEU A CA 1
ATOM 1673 C C . LEU A 1 205 ? -10.035 -2.943 -8.964 1.00 66.38 205 LEU A C 1
ATOM 1675 O O . LEU A 1 205 ? -9.457 -1.887 -9.123 1.00 66.38 205 LEU A O 1
ATOM 1679 N N . LEU A 1 206 ? -10.592 -3.630 -9.965 1.00 65.00 206 LEU A N 1
ATOM 1680 C CA . LEU A 1 206 ? -10.622 -3.151 -11.350 1.00 65.00 206 LEU A CA 1
ATOM 1681 C C . LEU A 1 206 ? -11.367 -1.814 -11.489 1.00 65.00 206 LEU A C 1
ATOM 1683 O O . LEU A 1 206 ? -10.906 -0.955 -12.233 1.00 65.00 206 LEU A O 1
ATOM 1687 N N . ALA A 1 207 ? -12.473 -1.599 -10.771 1.00 64.06 207 ALA A N 1
ATOM 1688 C CA . ALA A 1 207 ? -13.237 -0.348 -10.801 1.00 64.06 207 ALA A CA 1
ATOM 1689 C C . ALA A 1 207 ? -12.476 0.841 -10.183 1.00 64.06 207 ALA A C 1
ATOM 1691 O O . ALA A 1 207 ? -12.402 1.900 -10.808 1.00 64.06 207 ALA A O 1
ATOM 1692 N N . LEU A 1 208 ? -11.846 0.653 -9.015 1.00 67.75 208 LEU A N 1
ATOM 1693 C CA . LEU A 1 208 ? -10.994 1.655 -8.352 1.00 67.75 208 LEU A CA 1
ATOM 1694 C C . LEU A 1 208 ? -9.893 2.152 -9.294 1.00 67.75 208 LEU A C 1
ATOM 1696 O O . LEU A 1 208 ? -9.610 3.337 -9.423 1.00 67.75 208 LEU A O 1
ATOM 1700 N N . ASN A 1 209 ? -9.344 1.193 -10.012 1.00 59.78 209 ASN A N 1
ATOM 1701 C CA . ASN A 1 209 ? -8.190 1.288 -10.870 1.00 59.78 209 ASN A CA 1
ATOM 1702 C C . ASN A 1 209 ? -8.524 1.794 -12.288 1.00 59.78 209 ASN A C 1
ATOM 1704 O O . ASN A 1 209 ? -7.741 2.523 -12.896 1.00 59.78 209 ASN A O 1
ATOM 1708 N N . LYS A 1 210 ? -9.724 1.512 -12.806 1.00 53.84 210 LYS A N 1
ATOM 1709 C CA . LYS A 1 210 ? -10.232 2.056 -14.078 1.00 53.84 210 LYS A CA 1
ATOM 1710 C C . LYS A 1 210 ? -10.242 3.587 -14.088 1.00 53.84 210 LYS A C 1
ATOM 1712 O O . LYS A 1 210 ? -10.035 4.188 -15.139 1.00 53.84 210 LYS A O 1
ATOM 1717 N N . VAL A 1 211 ? -10.429 4.208 -12.920 1.00 47.50 211 VAL A N 1
ATOM 1718 C CA . VAL A 1 211 ? -10.303 5.660 -12.744 1.00 47.50 211 VAL A CA 1
ATOM 1719 C C . VAL A 1 211 ? -8.871 6.111 -13.055 1.00 47.50 211 VAL A C 1
ATOM 1721 O O . VAL A 1 211 ? -8.709 7.043 -13.828 1.00 47.50 211 VAL A O 1
ATOM 1724 N N . ASN A 1 212 ? -7.843 5.394 -12.589 1.00 42.72 212 ASN A N 1
ATOM 1725 C CA . ASN A 1 212 ? -6.431 5.696 -12.864 1.00 42.72 212 ASN A CA 1
ATOM 1726 C C . ASN A 1 212 ? -6.004 5.441 -14.325 1.00 42.72 212 ASN A C 1
ATOM 1728 O O . ASN A 1 212 ? -5.221 6.217 -14.865 1.00 42.72 212 ASN A O 1
ATOM 1732 N N . ILE A 1 213 ? -6.543 4.416 -15.002 1.00 42.34 213 ILE A N 1
ATOM 1733 C CA . ILE A 1 213 ? -6.237 4.147 -16.428 1.00 42.34 213 ILE A CA 1
ATOM 1734 C C . ILE A 1 213 ? -6.720 5.284 -17.338 1.00 42.34 213 ILE A C 1
ATOM 1736 O O . ILE A 1 213 ? -6.035 5.640 -18.293 1.00 42.34 213 ILE A O 1
ATOM 1740 N N . ASN A 1 214 ? -7.861 5.907 -17.028 1.00 32.47 214 ASN A N 1
ATOM 1741 C CA . ASN A 1 214 ? -8.354 7.059 -17.790 1.00 32.47 214 ASN A CA 1
ATOM 1742 C C . ASN A 1 214 ? -7.459 8.307 -17.657 1.00 32.47 214 ASN A C 1
ATOM 1744 O O . ASN A 1 214 ? -7.618 9.237 -18.439 1.00 32.47 214 ASN A O 1
ATOM 1748 N N . TYR A 1 215 ? -6.526 8.320 -16.698 1.00 34.38 215 TYR A N 1
ATOM 1749 C CA . TYR A 1 215 ? -5.526 9.375 -16.504 1.00 34.38 215 TYR A CA 1
ATOM 1750 C C . TYR A 1 215 ? -4.107 8.946 -16.927 1.00 34.38 215 TYR A C 1
ATOM 1752 O O . TYR A 1 215 ? -3.149 9.700 -16.745 1.00 34.38 215 TYR A O 1
ATOM 1760 N N . MET A 1 216 ? -3.950 7.737 -17.488 1.00 34.53 216 MET A N 1
ATOM 1761 C CA . MET A 1 216 ? -2.690 7.268 -18.082 1.00 34.53 216 MET A CA 1
ATOM 1762 C C . MET A 1 216 ? -2.463 7.801 -19.507 1.00 34.53 216 MET A C 1
ATOM 1764 O O . MET A 1 216 ? -1.332 7.714 -19.987 1.00 34.53 216 MET A O 1
ATOM 1768 N N . TYR A 1 217 ? -3.494 8.378 -20.134 1.00 30.92 217 TYR A N 1
ATOM 1769 C CA . TYR A 1 217 ? -3.458 9.025 -21.450 1.00 30.92 217 TYR A CA 1
ATOM 1770 C C . TYR A 1 217 ? -3.566 10.544 -21.330 1.00 30.92 217 TYR A C 1
ATOM 1772 O O . TYR A 1 217 ? -4.375 11.010 -20.496 1.00 30.92 217 TYR A O 1
#

pLDDT: mean 75.7, std 21.64, range [27.86, 97.56]

Sequence (217 aa):
MRLNQDITQNERCTNLNKWIYYYIHNKNVPDDYIKEIFKITHNMLEVIPESYKCEYESLNKDYLEPHNAIKLSLFTDNIETILGILKEKQHHDYSACLKYIRECVNIYKKMKKLYCTPIKREDNKCVTTCDALETFKGKYESDIYKLLKEDDEVLNLNSEKMDPELTLQSYEDEYAVESSEQLSGTLRRTITTGAAAAVGTGALLLALNKVNINYMY

Organism: NCBI:txid1035514

Foldseek 3Di:
DDPDDDPDPQNLLVLVQLVVCLVCVVVPDDPVVVQVVLVVVVVVCVVPPPDDRRHHDDQVPQADVSNLLSLLVLCLVLVVVLLVLCVDCPRPCVVLSVVSLLLNLQSLLVLCVVQVDPVRVVDRNSVRSVVSSVSSVVSCVPRPCVSVPDPPLSSVSPDPDHDPVDPPDPDPPPPDDDDDDCPPPVVVPVVDDDDDDDCHNVVVSVVSCVVVVVVVD